Protein AF-A0AAY5E857-F1 (afdb_monomer)

Solvent-accessible surface area (backbone atoms only — not comparable to full-atom values): 13144 Å² total; per-residue (Å²): 144,89,76,78,67,69,72,55,63,71,57,76,76,67,84,82,68,104,79,59,68,62,58,50,68,39,46,57,37,50,58,44,78,81,48,88,75,57,100,84,68,49,70,70,58,51,50,54,51,52,52,49,26,41,56,38,20,55,75,39,38,68,60,10,53,50,49,31,35,75,73,57,40,37,54,100,41,44,66,54,47,17,44,26,56,74,37,32,75,77,62,41,57,72,36,48,49,57,44,36,69,74,37,49,67,28,41,54,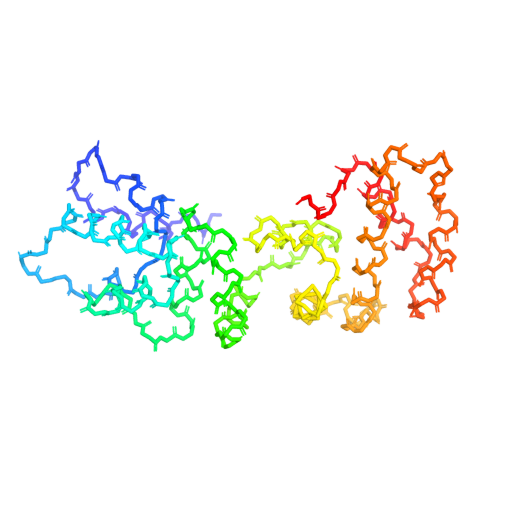41,40,54,68,70,60,82,40,55,97,48,57,68,71,58,40,49,27,55,50,28,72,73,67,54,49,67,95,60,94,46,73,66,52,54,52,50,42,48,55,45,18,50,47,43,36,71,43,32,56,63,49,32,69,76,56,63,49,42,42,68,44,43,34,51,50,52,53,52,49,47,53,49,29,52,42,70,68,36,86,84,49,83,78,57,83,46,69,70,55,48,38,57,53,49,48,73,74,31,76,83,62,59,65,67,60,48,45,52,53,46,51,49,40,72,75,76,41,69,42,66,115

Foldseek 3Di:
DPDPPPVVVVVVPDDDDDPQPVQCQAQVAWPCVVDDDDPPDDPVVVSVQLVVLQVVLQVAVVVSVVSCVVVVRHDPDLLRLLSRLQRHDSHDLVSVLVVCVVVVSNVLNNLLVQACAPHQLLVSLLVQCVRNAQDPDPDPSNLVSLLSNLVNNCVNYVVCCPPQVCHSQLSSLLSVLLQVLLCQLPPPPNPDHQDLVNSLVVSCVRHPSGDSVSSSVSNVCCVVVGHSHD

InterPro domains:
  IPR000904 Sec7 domain [PF01369] (49-222)
  IPR000904 Sec7 domain [PS50190] (39-225)
  IPR000904 Sec7 domain [SM00222] (43-227)
  IPR000904 Sec7 domain [cd00171] (49-223)
  IPR023394 Sec7, C-terminal domain superfamily [G3DSA:1.10.1000.11] (118-225)
  IPR035999 Sec7 domain superfamily [SSF48425] (47-223)

Secondary structure (DSSP, 8-state):
--SSHHHHHHHTT----TT-HHHHHHB---GGGGSPPPTT--HHHHHHHHHHHHHHHHH-HHHHHHHHHHTTSS-S-HHHHHHHHHHBSSS-HHHHHHHHHH-HHHHHHHHHH---TT--HHHHHHHHHHHH---SS-SHHHHHHHHHHHHHHHHH-HHHHHHS---HHHHHHHHHHHHHHHHHHH-TT-SSPPPHHHHHHHHHHHSTT--HHHHHHHHHHHHHH--S--

Sequence (230 aa):
LQLCLTWHCVWARWPLVAGGLDGLSTWGHCSIYNRRLHPGFSYRRLYMQLDEGSLTFNANPQEGITYLISKGILLDHPKELAKFIFYTRTLNWKMLRIYLDERRDVLDELVTLHNFSNQFLPNALRDFFRHIHAPEERGEYLETLITKFSHRFCACNPTLVREVGLTPDAVYVLCYSLILLSIDLSSPHVKNKMSKREFIRNTRRAAQNISEDFVGHLYDNIYLIGHVAA

Organism: Electrophorus electricus (NCBI:txid8005)

Nearest PDB structures (foldseek):
  1r8q-assembly2_F  TM=8.611E-01  e=3.341E-10  Homo sapiens
  4c0a-assembly3_E  TM=8.276E-01  e=8.645E-10  Homo sapiens
  6u3g-assembly1_A  TM=8.289E-01  e=1.391E-09  Homo sapiens
  4a4p-assembly2_B  TM=9.025E-01  e=1.362E-08  Homo sapiens
  4oiy-assembly1_A  TM=8.159E-01  e=1.692E-07  Saccharomyces cerevisiae S288C

Mean predicted aligned error: 9.33 Å

Radius of gyration: 21.16 Å; Cα contacts (8 Å, |Δi|>4): 225; chains: 1; bounding box: 57×44×49 Å

pLDDT: mean 81.95, std 17.23, range [28.83, 95.38]

Structure (mmCIF, N/CA/C/O backbone):
data_AF-A0AAY5E857-F1
#
_entry.id   AF-A0AAY5E857-F1
#
loop_
_atom_site.group_PDB
_atom_site.id
_atom_site.type_symbol
_atom_site.label_atom_id
_atom_site.label_alt_id
_atom_site.label_comp_id
_atom_site.label_asym_id
_atom_site.label_entity_id
_atom_site.label_seq_id
_atom_site.pdbx_PDB_ins_code
_atom_site.Cartn_x
_atom_site.Cartn_y
_atom_site.Cartn_z
_atom_site.occupancy
_atom_site.B_iso_or_equiv
_atom_site.auth_seq_id
_atom_site.auth_comp_id
_atom_site.auth_asym_id
_atom_site.auth_atom_id
_atom_site.pdbx_PDB_model_num
ATOM 1 N N . LEU A 1 1 ? -19.630 -24.259 -7.237 1.00 34.62 1 LEU A N 1
ATOM 2 C CA . LEU A 1 1 ? -20.737 -24.190 -6.256 1.00 34.62 1 LEU A CA 1
ATOM 3 C C . LEU A 1 1 ? -20.241 -24.621 -4.868 1.00 34.62 1 LEU A C 1
ATOM 5 O O . LEU A 1 1 ? -20.558 -25.725 -4.481 1.00 34.62 1 LEU A O 1
ATOM 9 N N . GLN A 1 2 ? -19.448 -23.815 -4.137 1.00 31.84 2 GLN A N 1
ATOM 10 C CA . GLN A 1 2 ? -19.302 -23.976 -2.666 1.00 31.84 2 GLN A CA 1
ATOM 11 C C . GLN A 1 2 ? -18.534 -22.834 -1.950 1.00 31.84 2 GLN A C 1
ATOM 13 O O . GLN A 1 2 ? -17.886 -23.089 -0.945 1.00 31.84 2 GLN A O 1
ATOM 18 N N . LEU A 1 3 ? -18.558 -21.579 -2.425 1.00 28.83 3 LEU A N 1
ATOM 19 C CA . LEU A 1 3 ? -17.948 -20.456 -1.672 1.00 28.83 3 LEU A CA 1
ATOM 20 C C . LEU A 1 3 ? -18.809 -19.179 -1.592 1.00 28.83 3 LEU A C 1
ATOM 22 O O . LEU A 1 3 ? -18.456 -18.260 -0.865 1.00 28.83 3 LEU A O 1
ATOM 26 N N . CYS A 1 4 ? -19.980 -19.121 -2.240 1.00 33.44 4 CYS A N 1
ATOM 27 C CA . CYS A 1 4 ? -20.867 -17.944 -2.177 1.00 33.44 4 CYS A CA 1
ATOM 28 C C . CYS A 1 4 ? -21.859 -17.936 -0.995 1.00 33.44 4 CYS A C 1
ATOM 30 O O . CYS A 1 4 ? -22.584 -16.960 -0.826 1.00 33.44 4 CYS A O 1
ATOM 32 N N . LEU A 1 5 ? -21.917 -18.990 -0.172 1.00 33.09 5 LEU A N 1
ATOM 33 C CA . LEU A 1 5 ? -22.973 -19.145 0.843 1.00 33.09 5 LEU A CA 1
ATOM 34 C C . LEU A 1 5 ? -22.570 -18.721 2.267 1.00 33.09 5 LEU A C 1
ATOM 36 O O . LEU A 1 5 ? -23.430 -18.654 3.138 1.00 33.09 5 LEU A O 1
ATOM 40 N N . THR A 1 6 ? -21.309 -18.370 2.530 1.00 39.16 6 THR A N 1
ATOM 41 C CA . THR A 1 6 ? -20.898 -17.887 3.865 1.00 39.16 6 THR A CA 1
ATOM 42 C C . THR A 1 6 ? -21.126 -16.388 4.057 1.00 39.16 6 THR A C 1
ATOM 44 O O . THR A 1 6 ? -21.361 -15.951 5.180 1.00 39.16 6 THR A O 1
ATOM 47 N N . TRP A 1 7 ? -21.154 -15.606 2.972 1.00 38.81 7 TRP A N 1
ATOM 48 C CA . TRP A 1 7 ? -21.435 -14.168 3.033 1.00 38.81 7 TRP A CA 1
ATOM 49 C C . TRP A 1 7 ? -22.917 -13.858 3.262 1.00 38.81 7 TRP A C 1
ATOM 51 O O . TRP A 1 7 ? -23.224 -12.941 4.006 1.00 38.81 7 TRP A O 1
ATOM 61 N N . HIS A 1 8 ? -23.853 -14.643 2.722 1.00 34.38 8 HIS A N 1
ATOM 62 C CA . HIS A 1 8 ? -25.285 -14.392 2.948 1.00 34.38 8 HIS A CA 1
ATOM 63 C C . HIS A 1 8 ? -25.783 -14.866 4.327 1.00 34.38 8 HIS A C 1
ATOM 65 O O . HIS A 1 8 ? -26.697 -14.267 4.891 1.00 34.38 8 HIS A O 1
ATOM 71 N N . CYS A 1 9 ? -25.172 -15.899 4.917 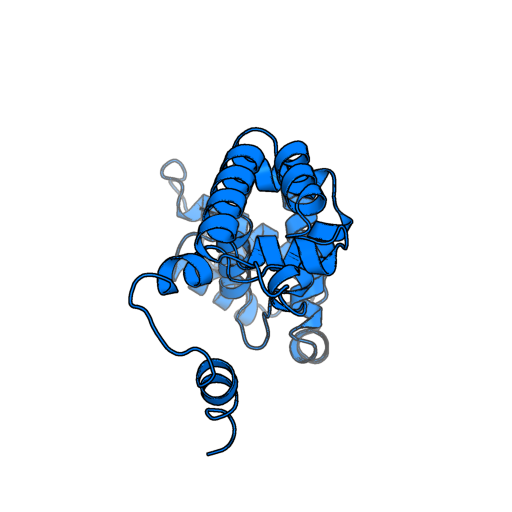1.00 33.28 9 CYS A N 1
ATOM 72 C CA . CYS A 1 9 ? -25.656 -16.472 6.179 1.00 33.28 9 CYS A CA 1
ATOM 73 C C . CYS A 1 9 ? -25.350 -15.620 7.424 1.00 33.28 9 CYS A C 1
ATOM 75 O O . CYS A 1 9 ? -26.089 -15.706 8.402 1.00 33.28 9 CYS A O 1
ATOM 77 N N . VAL A 1 10 ? -24.323 -14.761 7.401 1.00 39.66 10 VAL A N 1
ATOM 78 C CA . VAL A 1 10 ? -24.070 -13.809 8.507 1.00 39.66 10 VAL A CA 1
ATOM 79 C C . VAL A 1 10 ? -25.059 -12.632 8.470 1.00 39.66 10 VAL A C 1
ATOM 81 O O . VAL A 1 10 ? -25.401 -12.070 9.509 1.00 39.66 10 VAL A O 1
ATOM 84 N N . TRP A 1 11 ? -25.586 -12.305 7.288 1.00 40.28 11 TRP A N 1
ATOM 85 C CA . TRP A 1 11 ? -26.426 -11.126 7.050 1.00 40.28 11 TRP A CA 1
ATOM 86 C C . TRP A 1 11 ? -27.929 -11.400 7.214 1.00 40.28 11 TRP A C 1
ATOM 88 O O . TRP A 1 11 ? -28.707 -10.475 7.424 1.00 40.28 11 TRP A O 1
ATOM 98 N N . ALA A 1 12 ? -28.351 -12.668 7.218 1.00 33.62 12 ALA A N 1
ATOM 99 C CA . ALA A 1 12 ? -29.758 -13.064 7.354 1.00 33.62 12 ALA A CA 1
ATOM 100 C C . ALA A 1 12 ? -30.346 -12.900 8.775 1.00 33.62 12 ALA A C 1
ATOM 102 O O . ALA A 1 12 ? -31.509 -13.228 9.003 1.00 33.62 12 ALA A O 1
ATOM 103 N N . ARG A 1 13 ? -29.565 -12.405 9.747 1.00 33.78 13 ARG A N 1
ATOM 104 C CA . ARG A 1 13 ? -30.002 -12.228 11.145 1.00 33.78 13 ARG A CA 1
ATOM 105 C C . ARG A 1 13 ? -30.270 -10.778 11.555 1.00 33.78 13 ARG A C 1
ATOM 107 O O . ARG A 1 13 ? -30.502 -10.533 12.735 1.00 33.78 13 ARG A O 1
ATOM 114 N N . TRP A 1 14 ? -30.236 -9.836 10.614 1.00 38.69 14 TRP A N 1
ATOM 115 C CA . TRP A 1 14 ? -30.528 -8.420 10.855 1.00 38.69 14 TRP A CA 1
ATOM 116 C C . TRP A 1 14 ? -31.887 -8.062 10.240 1.00 38.69 14 TRP A C 1
ATOM 118 O O . TRP A 1 14 ? -31.962 -7.790 9.041 1.00 38.69 14 TRP A O 1
ATOM 128 N N . PRO A 1 15 ? -32.987 -8.075 11.011 1.00 35.03 15 PRO A N 1
ATOM 129 C CA . PRO A 1 15 ? -34.258 -7.605 10.500 1.00 35.03 15 PRO A CA 1
ATOM 130 C C . PRO A 1 15 ? -34.298 -6.074 10.581 1.00 35.03 15 PRO A C 1
ATOM 132 O O . PRO A 1 15 ? -34.419 -5.537 11.675 1.00 35.03 15 PRO A O 1
ATOM 135 N N . LEU A 1 16 ? -34.283 -5.423 9.405 1.00 39.34 16 LEU A N 1
ATOM 136 C CA . LEU A 1 16 ? -34.805 -4.068 9.123 1.00 39.34 16 LEU A CA 1
ATOM 137 C C . LEU A 1 16 ? -33.998 -2.923 9.803 1.00 39.34 16 LEU A C 1
ATOM 139 O O . LEU A 1 16 ? -33.668 -2.971 10.974 1.00 39.34 16 LEU A O 1
ATOM 143 N N . VAL A 1 17 ? -33.597 -1.823 9.163 1.00 35.34 17 VAL A N 1
ATOM 144 C CA . VAL A 1 17 ? -34.365 -0.874 8.351 1.00 35.34 17 VAL A CA 1
ATOM 145 C C . VAL A 1 17 ? -33.373 -0.055 7.504 1.00 35.34 17 VAL A C 1
ATOM 147 O O . VAL A 1 17 ? -32.312 0.329 7.989 1.00 35.34 17 VAL A O 1
ATOM 150 N N . ALA A 1 18 ? -33.768 0.203 6.257 1.00 33.50 18 ALA A N 1
ATOM 151 C CA . ALA A 1 18 ? -33.341 1.145 5.207 1.00 33.50 18 ALA A CA 1
ATOM 152 C C . ALA A 1 18 ? -32.548 2.453 5.533 1.00 33.50 18 ALA A C 1
ATOM 154 O O . ALA A 1 18 ? -32.729 3.452 4.847 1.00 33.50 18 ALA A O 1
ATOM 155 N N . GLY A 1 19 ? -31.646 2.481 6.516 1.00 33.12 19 GLY A N 1
ATOM 156 C CA . GLY A 1 19 ? -30.764 3.626 6.808 1.00 33.12 19 GLY A CA 1
ATOM 157 C C . GLY A 1 19 ? -29.443 3.257 7.500 1.00 33.12 19 GLY A C 1
ATOM 158 O O . GLY A 1 19 ? -28.737 4.135 7.979 1.00 33.12 19 GLY A O 1
ATOM 159 N N . GLY A 1 20 ? -29.122 1.960 7.602 1.00 33.78 20 GLY A N 1
ATOM 160 C CA . GLY A 1 20 ? -27.934 1.444 8.303 1.00 33.78 20 GLY A CA 1
ATOM 161 C C . GLY A 1 20 ? -26.842 0.856 7.403 1.00 33.78 20 GLY A C 1
ATOM 162 O O . GLY A 1 20 ? -25.807 0.432 7.912 1.00 33.78 20 GLY A O 1
ATOM 163 N N . LEU A 1 21 ? -27.055 0.819 6.084 1.00 38.34 21 LEU A N 1
ATOM 164 C CA . LEU A 1 21 ? -26.064 0.298 5.132 1.00 38.34 21 LEU A CA 1
ATOM 165 C C . LEU A 1 21 ? -24.859 1.242 4.981 1.00 38.34 21 LEU A C 1
ATOM 167 O O . LEU A 1 21 ? -23.744 0.770 4.766 1.00 38.34 21 LEU A O 1
ATOM 171 N N . ASP A 1 22 ? -25.047 2.545 5.203 1.00 42.22 22 ASP A N 1
ATOM 172 C CA . ASP A 1 22 ? -23.977 3.530 5.019 1.00 42.22 22 ASP A CA 1
ATOM 173 C C . ASP A 1 22 ? -22.900 3.434 6.110 1.00 42.22 22 ASP A C 1
ATOM 175 O O . ASP A 1 22 ? -21.708 3.511 5.811 1.00 42.22 22 ASP A O 1
ATOM 179 N N . GLY A 1 23 ? -23.284 3.153 7.361 1.00 43.38 23 GLY A N 1
ATOM 180 C CA . GLY A 1 23 ? -22.344 3.026 8.483 1.00 43.38 23 GLY A CA 1
ATOM 181 C C . GLY A 1 23 ? -21.371 1.849 8.341 1.00 43.38 23 GLY A C 1
ATOM 182 O O . GLY A 1 23 ? -20.180 2.011 8.590 1.00 43.38 23 GLY A O 1
ATOM 183 N N . LEU A 1 24 ? -21.850 0.690 7.870 1.00 48.25 24 LEU A N 1
ATOM 184 C CA . LEU A 1 24 ? -21.007 -0.481 7.573 1.00 48.25 24 LEU A CA 1
ATOM 185 C C . LEU A 1 24 ? -20.151 -0.277 6.318 1.00 48.25 24 LEU A C 1
ATOM 187 O O . LEU A 1 24 ? -19.070 -0.849 6.214 1.00 48.25 24 LEU A O 1
ATOM 191 N N . SER A 1 25 ? -20.617 0.542 5.370 1.00 55.03 25 SER A N 1
ATOM 192 C CA . SER A 1 25 ? -19.825 0.904 4.189 1.00 55.03 25 SER A CA 1
ATOM 193 C C . SER A 1 25 ? -18.693 1.889 4.515 1.00 55.03 25 SER A C 1
ATOM 195 O O . SER A 1 25 ? -17.672 1.911 3.825 1.00 55.03 25 SER A O 1
ATOM 197 N N . THR A 1 26 ? -18.874 2.680 5.579 1.00 64.56 26 THR A N 1
ATOM 198 C CA . THR A 1 26 ? -17.957 3.742 6.007 1.00 64.56 26 THR A CA 1
ATOM 199 C C . THR A 1 26 ? -16.915 3.243 7.008 1.00 64.56 26 THR A C 1
ATOM 201 O O . THR A 1 26 ? -15.738 3.563 6.850 1.00 64.56 26 THR A O 1
ATOM 204 N N . TRP A 1 27 ? -17.329 2.426 7.986 1.00 72.81 27 TRP A N 1
ATOM 205 C CA . TRP A 1 27 ? -16.472 1.795 8.997 1.00 72.81 27 TRP A CA 1
ATOM 206 C C . TRP A 1 27 ? -16.603 0.273 8.906 1.00 72.81 27 TRP A C 1
ATOM 208 O O . TRP A 1 27 ? -17.323 -0.358 9.680 1.00 72.81 27 TRP A O 1
ATOM 218 N N . GLY A 1 28 ? -15.917 -0.337 7.936 1.00 66.00 28 GLY A N 1
ATOM 219 C CA . GLY A 1 28 ? -16.095 -1.763 7.635 1.00 66.00 28 GLY A CA 1
ATOM 220 C C . GLY A 1 28 ? -15.571 -2.728 8.709 1.00 66.00 28 GLY A C 1
ATOM 221 O O . GLY A 1 28 ? -15.892 -3.914 8.669 1.00 66.00 28 GLY A O 1
ATOM 222 N N . HIS A 1 29 ? -14.807 -2.247 9.697 1.00 78.12 29 HIS A N 1
ATOM 223 C CA . HIS A 1 29 ? -14.376 -3.041 10.854 1.00 78.12 29 HIS A CA 1
ATOM 224 C C . HIS A 1 29 ? -14.337 -2.198 12.123 1.00 78.12 29 HIS A C 1
ATOM 226 O O . HIS A 1 29 ? -13.674 -1.173 12.149 1.00 78.12 29 HIS A O 1
ATOM 232 N N . CYS A 1 30 ? -14.973 -2.665 13.197 1.00 74.81 30 CYS A N 1
ATOM 233 C CA . CYS A 1 30 ? -14.835 -2.127 14.552 1.00 74.81 30 CYS A CA 1
ATOM 234 C C . CYS A 1 30 ? -14.826 -3.287 15.551 1.00 74.81 30 CYS A C 1
ATOM 236 O O . CYS A 1 30 ? -15.640 -4.207 15.437 1.00 74.81 30 CYS A O 1
ATOM 238 N N . SER A 1 31 ? -13.969 -3.242 16.575 1.00 78.81 31 SER A N 1
ATOM 239 C CA . SER A 1 31 ? -13.866 -4.334 17.557 1.00 78.81 31 SER A CA 1
ATOM 240 C C . SER A 1 31 ? -15.180 -4.589 18.306 1.00 78.81 31 SER A C 1
ATOM 242 O O . SER A 1 31 ? -15.459 -5.724 18.698 1.00 78.81 31 SER A O 1
ATOM 244 N N . ILE A 1 32 ? -16.020 -3.562 18.467 1.00 77.00 32 ILE A N 1
ATOM 245 C CA . ILE A 1 32 ? -17.354 -3.689 19.066 1.00 77.00 32 ILE A CA 1
ATOM 246 C C . ILE A 1 32 ? -18.308 -4.592 18.269 1.00 77.00 32 ILE A C 1
ATOM 248 O O . ILE A 1 32 ? -19.185 -5.203 18.874 1.00 77.00 32 ILE A O 1
ATOM 252 N N . TYR A 1 33 ? -18.115 -4.755 16.953 1.00 77.81 33 TYR A N 1
ATOM 253 C CA . TYR A 1 33 ? -18.954 -5.633 16.121 1.00 77.81 33 TYR A CA 1
ATOM 254 C C . TYR A 1 33 ? -18.817 -7.111 16.499 1.00 77.81 33 TYR A C 1
ATOM 256 O O . TYR A 1 33 ? -19.751 -7.886 16.309 1.00 77.81 33 TYR A O 1
ATOM 264 N N . ASN A 1 34 ? -17.682 -7.496 17.089 1.00 76.19 34 ASN A N 1
ATOM 265 C CA . ASN A 1 34 ? -17.409 -8.869 17.515 1.00 76.19 34 ASN A CA 1
ATOM 266 C C . ASN A 1 34 ? -17.846 -9.152 18.963 1.00 76.19 34 ASN A C 1
ATOM 268 O O . ASN A 1 34 ? -17.666 -10.266 19.459 1.00 76.19 34 ASN A O 1
ATOM 272 N N . ARG A 1 35 ? -18.399 -8.159 19.673 1.00 77.12 35 ARG A N 1
ATOM 273 C CA . ARG A 1 35 ? -18.830 -8.292 21.071 1.00 77.12 35 ARG A CA 1
ATOM 274 C C . ARG A 1 35 ? -20.333 -8.539 21.164 1.00 77.12 35 ARG A C 1
ATOM 276 O O . ARG A 1 35 ? -21.110 -8.091 20.326 1.00 77.12 35 ARG A O 1
ATOM 283 N N . ARG A 1 36 ? -20.769 -9.210 22.239 1.00 71.12 36 ARG A N 1
ATOM 284 C CA . ARG A 1 36 ? -22.199 -9.274 22.578 1.00 71.12 36 ARG A CA 1
ATOM 285 C C . ARG A 1 36 ? -22.687 -7.872 22.938 1.00 71.12 36 ARG A C 1
ATOM 287 O O . ARG A 1 36 ? -22.213 -7.280 23.905 1.00 71.12 36 ARG A O 1
ATOM 294 N N . LEU A 1 37 ? -23.628 -7.362 22.151 1.00 73.19 37 LEU A N 1
ATOM 295 C CA . LEU A 1 37 ? -24.234 -6.052 22.359 1.00 73.19 37 LEU A CA 1
ATOM 296 C C . LEU A 1 37 ? -25.136 -6.089 23.600 1.00 73.19 37 LEU A C 1
ATOM 298 O O . LEU A 1 37 ? -25.911 -7.028 23.788 1.00 73.19 37 LEU A O 1
ATOM 302 N N . HIS A 1 38 ? -25.021 -5.077 24.460 1.00 72.06 38 HIS A N 1
ATOM 303 C CA . HIS A 1 38 ? -25.868 -4.949 25.646 1.00 72.06 38 HIS A CA 1
ATOM 304 C C . HIS A 1 38 ? -27.332 -4.671 25.235 1.00 72.06 38 HIS A C 1
ATOM 306 O O . HIS A 1 38 ? -27.548 -4.033 24.204 1.00 72.06 38 HIS A O 1
ATOM 312 N N . PRO A 1 39 ? -28.346 -5.035 26.047 1.00 66.88 39 PRO A N 1
ATOM 313 C CA . PRO A 1 39 ? -29.762 -4.832 25.707 1.00 66.88 39 PRO A CA 1
ATOM 314 C C . PRO A 1 39 ? -30.186 -3.368 25.464 1.00 66.88 39 PRO A C 1
ATOM 316 O O . PRO A 1 39 ? -31.260 -3.132 24.929 1.00 66.88 39 PRO A O 1
ATOM 319 N N . GLY A 1 40 ? -29.354 -2.386 25.837 1.00 73.81 40 GLY A N 1
ATOM 320 C CA . GLY A 1 40 ? -29.558 -0.951 25.581 1.00 73.81 40 GLY A CA 1
ATOM 321 C C . GLY A 1 40 ? -28.690 -0.370 24.456 1.00 73.81 40 GLY A C 1
ATOM 322 O O . GLY A 1 40 ? -28.510 0.846 24.382 1.00 73.81 40 GLY A O 1
ATOM 323 N N . PHE A 1 41 ? -28.080 -1.215 23.622 1.00 79.19 41 PHE A N 1
ATOM 324 C CA . PHE A 1 41 ? -27.212 -0.768 22.539 1.00 79.19 41 PHE A CA 1
ATOM 325 C C . PHE A 1 41 ? -28.013 -0.088 21.422 1.00 79.19 41 PHE A C 1
ATOM 327 O O . PHE A 1 41 ? -29.003 -0.623 20.932 1.00 79.19 41 PHE A O 1
ATOM 334 N N . SER A 1 42 ? -27.555 1.088 20.991 1.00 84.62 42 SER A N 1
ATOM 335 C CA . SER A 1 42 ? -28.168 1.843 19.898 1.00 84.62 42 SER A CA 1
ATOM 336 C C . SER A 1 42 ? -27.165 2.036 18.770 1.00 84.62 42 SER A C 1
ATOM 338 O O . SER A 1 42 ? -26.149 2.709 18.947 1.00 84.62 42 SER A O 1
ATOM 340 N N . TYR A 1 43 ? -27.484 1.505 17.588 1.00 80.94 43 TYR A N 1
ATOM 341 C CA . TYR A 1 43 ? -26.679 1.702 16.379 1.00 80.94 43 TYR A CA 1
ATOM 342 C C . TYR A 1 43 ? -26.570 3.174 15.983 1.00 80.94 43 TYR A C 1
ATOM 344 O O . TYR A 1 43 ? -25.517 3.607 15.530 1.00 80.94 43 TYR A O 1
ATOM 352 N N . ARG A 1 44 ? -27.617 3.974 16.231 1.00 82.62 44 ARG A N 1
ATOM 353 C CA . ARG A 1 44 ? -27.571 5.426 16.017 1.00 82.62 44 ARG A CA 1
ATOM 354 C C . ARG A 1 44 ? -26.531 6.086 16.922 1.00 82.62 44 ARG A C 1
ATOM 356 O O . ARG A 1 44 ? -25.789 6.949 16.470 1.00 82.62 44 ARG A O 1
ATOM 363 N N . ARG A 1 45 ? -26.460 5.674 18.193 1.00 85.44 45 ARG A N 1
ATOM 364 C CA . ARG A 1 45 ? -25.449 6.177 19.135 1.00 85.44 45 ARG A CA 1
ATOM 365 C C . ARG A 1 45 ? -24.043 5.770 18.708 1.00 85.44 45 ARG A C 1
ATOM 367 O O . ARG A 1 45 ? -23.165 6.622 18.705 1.00 85.44 45 ARG A O 1
ATOM 374 N N . LEU A 1 46 ? -23.856 4.513 18.309 1.00 86.50 46 LEU A N 1
ATOM 375 C CA . LEU A 1 46 ? -22.579 4.032 17.789 1.00 86.50 46 LEU A CA 1
ATOM 376 C C . LEU A 1 46 ? -22.134 4.832 16.559 1.00 86.50 46 LEU A C 1
ATOM 378 O O . LEU A 1 46 ? -20.986 5.251 16.504 1.00 86.50 46 LEU A O 1
ATOM 382 N N . TYR A 1 47 ? -23.038 5.062 15.604 1.00 86.12 47 TYR A N 1
ATOM 383 C CA . TYR A 1 47 ? -22.750 5.845 14.403 1.00 86.12 47 TYR A CA 1
ATOM 384 C C . TYR A 1 47 ? -22.261 7.253 14.759 1.00 86.12 47 TYR A C 1
ATOM 386 O O . TYR A 1 47 ? -21.215 7.668 14.282 1.00 86.12 47 TYR A O 1
ATOM 394 N N . MET A 1 48 ? -22.965 7.959 15.653 1.00 88.06 48 MET A N 1
ATOM 395 C CA . MET A 1 48 ? -22.552 9.302 16.087 1.00 88.06 48 MET A CA 1
ATOM 396 C C . MET A 1 48 ? -21.176 9.295 16.765 1.00 88.06 48 MET A C 1
ATOM 398 O O . MET A 1 48 ? -20.387 10.204 16.547 1.00 88.06 48 MET A O 1
ATOM 402 N N . GLN A 1 49 ? -20.867 8.264 17.557 1.00 90.75 49 GLN A N 1
ATOM 403 C CA . GLN A 1 49 ? -19.557 8.140 18.204 1.00 90.75 49 GLN A CA 1
ATOM 404 C C . GLN A 1 49 ? -18.438 7.795 17.212 1.00 90.75 49 GLN A C 1
ATOM 406 O O . GLN A 1 49 ? -17.309 8.239 17.389 1.00 90.75 49 GLN A O 1
ATOM 411 N N . LEU A 1 50 ? -18.726 7.000 16.180 1.00 89.88 50 LEU A N 1
ATOM 412 C CA . LEU A 1 50 ? -17.774 6.700 15.109 1.00 89.88 50 LEU A CA 1
ATOM 413 C C . LEU A 1 50 ? -17.488 7.932 14.250 1.00 89.88 50 LEU A C 1
ATOM 415 O O . LEU A 1 50 ? -16.330 8.183 13.916 1.00 89.88 50 LEU A O 1
ATOM 419 N N . ASP A 1 51 ? -18.525 8.704 13.935 1.00 89.56 51 ASP A N 1
ATOM 420 C CA . ASP A 1 51 ? -18.412 9.964 13.206 1.00 89.56 51 ASP A CA 1
ATOM 421 C C . ASP A 1 51 ? -17.591 10.986 14.003 1.00 89.56 51 ASP A C 1
ATOM 423 O O . ASP A 1 51 ? -16.567 11.464 13.518 1.00 89.56 51 ASP A O 1
ATOM 427 N N . GLU A 1 52 ? -17.943 11.207 15.275 1.00 92.31 52 GLU A N 1
ATOM 428 C CA . GLU A 1 52 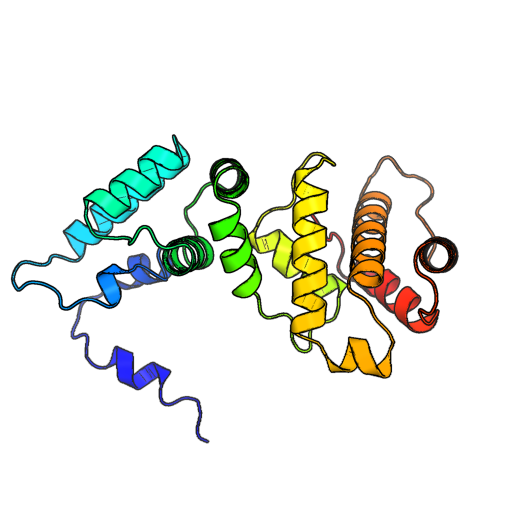? -17.185 12.068 16.192 1.00 92.31 52 GLU A CA 1
ATOM 429 C C . GLU A 1 52 ? -15.727 11.608 16.310 1.00 92.31 52 GLU A C 1
ATOM 431 O O . GLU A 1 52 ? -14.819 12.402 16.090 1.00 92.31 52 GLU A O 1
ATOM 436 N N . GLY A 1 53 ? -15.483 10.317 16.560 1.00 92.50 53 GLY A N 1
ATOM 437 C CA . GLY A 1 53 ? -14.128 9.778 16.671 1.00 92.50 53 GLY A CA 1
ATOM 438 C C . GLY A 1 53 ? -13.308 9.912 15.385 1.00 92.50 53 GLY A C 1
ATOM 439 O O . GLY A 1 53 ? -12.105 10.156 15.455 1.00 92.50 53 GLY A O 1
ATOM 440 N N . SER A 1 54 ? -13.942 9.809 14.212 1.00 91.44 54 SER A N 1
ATOM 441 C CA . SER A 1 54 ? -13.279 10.008 12.914 1.00 91.44 54 SER A CA 1
ATOM 442 C C . SER A 1 54 ? -12.949 11.481 12.668 1.00 91.44 54 SER A C 1
ATOM 444 O O . SER A 1 54 ? -11.860 11.795 12.192 1.00 91.44 54 SER A O 1
ATOM 446 N N . LEU A 1 55 ? -13.850 12.399 13.034 1.00 93.38 55 LEU A N 1
ATOM 447 C CA . LEU A 1 55 ? -13.587 13.839 12.980 1.00 93.38 55 LEU A CA 1
ATOM 448 C C . LEU A 1 55 ? -12.466 14.235 13.947 1.00 93.38 55 LEU A C 1
ATOM 450 O O . LEU A 1 55 ? -11.564 14.974 13.556 1.00 93.38 55 LEU A O 1
ATOM 454 N N . THR A 1 56 ? -12.472 13.697 15.170 1.00 93.75 56 THR A N 1
ATOM 455 C CA . THR A 1 56 ? -11.388 13.896 16.138 1.00 93.75 56 THR A CA 1
ATOM 456 C C . THR A 1 56 ? -10.077 13.336 15.603 1.00 93.75 56 THR A C 1
ATOM 458 O O . THR A 1 56 ? -9.083 14.046 15.650 1.00 93.75 56 THR A O 1
ATOM 461 N N . PHE A 1 57 ? -10.065 12.135 15.011 1.00 94.75 57 PHE A N 1
ATOM 462 C CA . PHE A 1 57 ? -8.866 11.571 14.376 1.00 94.75 57 PHE A CA 1
ATOM 463 C C . PHE A 1 57 ? -8.310 12.484 13.277 1.00 94.75 57 PHE A C 1
ATOM 465 O O . PHE A 1 57 ? -7.103 12.699 13.186 1.00 94.75 57 PHE A O 1
ATOM 472 N N . ASN A 1 58 ? -9.196 13.051 12.457 1.00 93.50 58 ASN A N 1
ATOM 473 C CA . ASN A 1 58 ? -8.822 13.950 11.369 1.00 93.50 58 ASN A CA 1
ATOM 474 C C . ASN A 1 58 ? -8.259 15.297 11.856 1.00 93.50 58 ASN A C 1
ATOM 476 O O . ASN A 1 58 ? -7.601 15.980 11.072 1.00 93.50 58 ASN A O 1
ATOM 480 N N . ALA A 1 59 ? -8.494 15.671 13.118 1.00 93.94 59 ALA A N 1
ATOM 481 C CA . ALA A 1 59 ? -7.888 16.835 13.764 1.00 93.94 59 ALA A CA 1
ATOM 482 C C . ALA A 1 59 ? -6.617 16.470 14.555 1.00 93.94 59 ALA A C 1
ATOM 484 O O . ALA A 1 59 ? -5.594 17.138 14.420 1.00 93.94 59 ALA A O 1
ATOM 485 N N . ASN A 1 60 ? -6.681 15.404 15.355 1.00 95.25 60 ASN A N 1
ATOM 486 C CA . ASN A 1 60 ? -5.586 14.833 16.129 1.00 95.25 60 ASN A CA 1
ATOM 487 C C . ASN A 1 60 ? -5.726 13.293 16.157 1.00 95.25 60 ASN A C 1
ATOM 489 O O . ASN A 1 60 ? -6.628 12.762 16.819 1.00 95.25 60 ASN A O 1
ATOM 493 N N . PRO A 1 61 ? -4.835 12.548 15.478 1.00 93.75 61 PRO A N 1
ATOM 494 C CA . PRO A 1 61 ? -4.994 11.106 15.328 1.00 93.75 61 PRO A CA 1
ATOM 495 C C . PRO A 1 61 ? -4.910 10.341 16.656 1.00 93.75 61 PRO A C 1
ATOM 497 O O . PRO A 1 61 ? -5.643 9.368 16.854 1.00 93.75 61 PRO A O 1
ATOM 500 N N . GLN A 1 62 ? -4.060 10.790 17.586 1.00 94.00 62 GLN A N 1
ATOM 501 C CA . GLN A 1 62 ? -3.888 10.132 18.883 1.00 94.00 62 GLN A CA 1
ATOM 502 C C . GLN A 1 62 ? -5.129 10.294 19.760 1.00 94.00 62 GLN A C 1
ATOM 504 O O . GLN A 1 62 ? -5.610 9.324 20.355 1.00 94.00 62 GLN A O 1
ATOM 509 N N . GLU A 1 63 ? -5.699 11.499 19.793 1.00 95.00 63 GLU A N 1
ATOM 510 C CA . GLU A 1 63 ? -6.944 11.759 20.518 1.00 95.00 63 GLU A CA 1
ATOM 511 C C . GLU A 1 63 ? -8.121 10.995 19.909 1.00 95.00 63 GLU A C 1
ATOM 513 O O . GLU A 1 63 ? -8.912 10.416 20.651 1.00 95.00 63 GLU A O 1
ATOM 518 N N . GLY A 1 64 ? -8.211 10.914 18.577 1.00 94.50 64 GLY A N 1
ATOM 519 C CA . GLY A 1 64 ? -9.275 10.175 17.895 1.00 94.50 64 GLY A CA 1
ATOM 520 C C . GLY A 1 64 ? -9.282 8.683 18.234 1.00 94.50 64 GLY A C 1
ATOM 521 O O . GLY A 1 64 ? -10.316 8.135 18.625 1.00 94.50 64 GLY A O 1
ATOM 522 N N . ILE A 1 65 ? -8.122 8.020 18.162 1.00 94.38 65 ILE A N 1
ATOM 523 C CA . ILE A 1 65 ? -8.012 6.603 18.544 1.00 94.38 65 ILE A CA 1
ATOM 524 C C . ILE A 1 65 ? -8.272 6.414 20.043 1.00 94.38 65 ILE A C 1
ATOM 526 O O . ILE A 1 65 ? -9.031 5.519 20.423 1.00 94.38 65 ILE A O 1
ATOM 530 N N . THR A 1 66 ? -7.726 7.286 20.895 1.00 94.94 66 THR A N 1
ATOM 531 C CA . THR A 1 66 ? -7.957 7.240 22.349 1.00 94.94 66 THR A CA 1
ATOM 532 C C . THR A 1 66 ? -9.440 7.401 22.688 1.00 94.94 66 THR A C 1
ATOM 534 O O . THR A 1 66 ? -9.973 6.653 23.511 1.00 94.94 66 THR A O 1
ATOM 537 N N . TYR A 1 67 ? -10.144 8.314 22.013 1.00 95.38 67 TYR A N 1
ATOM 538 C CA . TYR A 1 67 ? -11.587 8.485 22.144 1.00 95.38 67 TYR A CA 1
ATOM 539 C C . TYR A 1 67 ? -12.320 7.183 21.799 1.00 95.38 67 TYR A C 1
ATOM 541 O O . TYR A 1 67 ? -13.097 6.682 22.618 1.00 95.38 67 TYR A O 1
ATOM 549 N N . LEU A 1 68 ? -12.034 6.583 20.641 1.00 93.06 68 LEU A N 1
ATOM 550 C CA . LEU A 1 68 ? -12.683 5.347 20.189 1.00 93.06 68 LEU A CA 1
ATOM 551 C C . LEU A 1 68 ? -12.420 4.164 21.138 1.00 93.06 68 LEU A C 1
ATOM 553 O O . LEU A 1 68 ? -13.328 3.368 21.402 1.00 93.06 68 LEU A O 1
ATOM 557 N N . ILE A 1 69 ? -11.215 4.071 21.704 1.00 93.88 69 ILE A N 1
ATOM 558 C CA . ILE A 1 69 ? -10.870 3.076 22.730 1.00 93.88 69 ILE A CA 1
ATOM 559 C C . ILE A 1 69 ? -11.645 3.345 24.025 1.00 93.88 69 ILE A C 1
ATOM 561 O O . ILE A 1 69 ? -12.249 2.427 24.580 1.00 93.88 69 ILE A O 1
ATOM 565 N N . SER A 1 70 ? -11.709 4.601 24.481 1.00 93.12 70 SER A N 1
ATOM 566 C CA . SER A 1 70 ? -12.411 4.987 25.717 1.00 93.12 70 SER A CA 1
ATOM 567 C C . SER A 1 70 ? -13.914 4.688 25.670 1.00 93.12 70 SER A C 1
ATOM 569 O O . SER A 1 70 ? -14.518 4.326 26.680 1.00 93.12 70 SER A O 1
ATOM 571 N N . LYS A 1 71 ? -14.530 4.786 24.484 1.00 90.56 71 LYS A N 1
ATOM 572 C CA . LYS A 1 71 ? -15.935 4.415 24.254 1.00 90.56 71 LYS A CA 1
ATOM 573 C C . LYS A 1 71 ? -16.135 2.904 24.092 1.00 90.56 71 LYS A C 1
ATOM 575 O O . LYS A 1 71 ? -17.270 2.460 23.927 1.00 90.56 71 LYS A O 1
ATOM 580 N N . GLY A 1 72 ? -15.061 2.115 24.128 1.00 88.00 72 GLY A N 1
ATOM 581 C CA . GLY A 1 72 ? -15.087 0.666 23.946 1.00 88.00 72 GLY A CA 1
ATOM 582 C C . GLY A 1 72 ? -15.403 0.225 22.514 1.00 88.00 72 GLY A C 1
ATOM 583 O O . GLY A 1 72 ? -15.789 -0.930 22.317 1.00 88.00 72 GLY A O 1
ATOM 584 N N . ILE A 1 73 ? -15.266 1.131 21.538 1.00 89.62 73 ILE A N 1
ATOM 585 C CA . ILE A 1 73 ? -15.527 0.876 20.115 1.00 89.62 73 ILE A CA 1
ATOM 586 C C . ILE A 1 73 ? -14.358 0.102 19.501 1.00 89.62 73 ILE A C 1
ATOM 588 O O . ILE A 1 73 ? -14.570 -0.877 18.777 1.00 89.62 73 ILE A O 1
ATOM 592 N N . LEU A 1 74 ? -13.136 0.514 19.847 1.00 91.81 74 LEU A N 1
ATOM 593 C CA . LEU A 1 74 ? -11.887 -0.131 19.458 1.00 91.81 74 LEU A CA 1
ATOM 594 C C . LEU A 1 74 ? -11.168 -0.734 20.664 1.00 91.81 74 LEU A C 1
ATOM 596 O O . LEU A 1 74 ? -11.371 -0.340 21.812 1.00 91.81 74 LEU A O 1
ATOM 600 N N . LEU A 1 75 ? -10.330 -1.722 20.378 1.00 90.69 75 LEU A N 1
ATOM 601 C CA . LEU A 1 75 ? -9.339 -2.251 21.304 1.00 90.69 75 LEU A CA 1
ATOM 602 C C . LEU A 1 75 ? -7.975 -1.656 20.964 1.00 90.69 75 LEU A C 1
ATOM 604 O O . LEU A 1 75 ? -7.637 -1.572 19.784 1.00 90.69 75 LEU A O 1
ATOM 608 N N . ASP A 1 76 ? -7.180 -1.318 21.981 1.00 92.56 76 ASP A N 1
ATOM 609 C CA . ASP A 1 76 ? -5.769 -0.959 21.793 1.00 92.56 76 ASP A CA 1
ATOM 610 C C . ASP A 1 76 ? -4.948 -2.221 21.504 1.00 92.56 76 ASP A C 1
ATOM 612 O O . ASP A 1 76 ? -4.258 -2.778 22.355 1.00 92.56 76 ASP A O 1
ATOM 616 N N . HIS A 1 77 ? -5.134 -2.755 20.302 1.00 93.69 77 HIS A N 1
ATOM 617 C CA . HIS A 1 77 ? -4.427 -3.921 19.811 1.00 93.69 77 HIS A CA 1
ATOM 618 C C . HIS A 1 77 ? -4.052 -3.684 18.343 1.00 93.69 77 HIS A C 1
ATOM 620 O O . HIS A 1 77 ? -4.954 -3.415 17.542 1.00 93.69 77 HIS A O 1
ATOM 626 N N . PRO A 1 78 ? -2.779 -3.862 17.936 1.00 93.69 78 PRO A N 1
ATOM 627 C CA . PRO A 1 78 ? -2.299 -3.452 16.612 1.00 93.69 78 PRO A CA 1
ATOM 628 C C . PRO A 1 78 ? -3.134 -4.001 15.454 1.00 93.69 78 PRO A C 1
ATOM 630 O O . PRO A 1 78 ? -3.569 -3.254 14.585 1.00 93.69 78 PRO A O 1
ATOM 633 N N . LYS A 1 79 ? -3.478 -5.294 15.506 1.00 92.19 79 LYS A N 1
ATOM 634 C CA . LYS A 1 79 ? -4.348 -5.949 14.509 1.00 92.19 79 LYS A CA 1
ATOM 635 C C . LYS A 1 79 ? -5.746 -5.346 14.398 1.00 92.19 79 LYS A C 1
ATOM 637 O O . LYS A 1 79 ? -6.315 -5.326 13.313 1.00 92.19 79 LYS A O 1
ATOM 642 N N . GLU A 1 80 ? -6.337 -4.921 15.509 1.00 91.12 80 GLU A N 1
ATOM 643 C CA . GLU A 1 80 ? -7.695 -4.375 15.509 1.00 91.12 80 GLU A CA 1
ATOM 644 C C . GLU A 1 80 ? -7.705 -2.937 14.995 1.00 91.12 80 GLU A C 1
ATOM 646 O O . GLU A 1 80 ? -8.566 -2.584 14.191 1.00 91.12 80 GLU A O 1
ATOM 651 N N . LEU A 1 81 ? -6.694 -2.155 15.380 1.00 93.12 81 LEU A N 1
ATOM 652 C CA . LEU A 1 81 ? -6.467 -0.807 14.867 1.00 93.12 81 LEU A CA 1
ATOM 653 C C . LEU A 1 81 ? -6.159 -0.830 13.363 1.00 93.12 81 LEU A C 1
ATOM 655 O O . LEU A 1 81 ? -6.773 -0.086 12.603 1.00 93.12 81 LEU A O 1
ATOM 659 N N . ALA A 1 82 ? -5.290 -1.740 12.915 1.00 92.38 82 ALA A N 1
ATOM 660 C CA . ALA A 1 82 ? -4.951 -1.905 11.504 1.00 92.38 82 ALA A CA 1
ATOM 661 C C . ALA A 1 82 ? -6.177 -2.262 10.655 1.00 92.38 82 ALA A C 1
ATOM 663 O O . ALA A 1 82 ? -6.389 -1.659 9.608 1.00 92.38 82 ALA A O 1
ATOM 664 N N . LYS A 1 83 ? -7.030 -3.190 11.114 1.00 90.44 83 LYS A N 1
ATOM 665 C CA . LYS A 1 83 ? -8.286 -3.511 10.418 1.00 90.44 83 LYS A CA 1
ATOM 666 C C . LYS A 1 83 ? -9.240 -2.320 10.392 1.00 90.44 83 LYS A C 1
ATOM 668 O O . LYS A 1 83 ? -9.824 -2.055 9.347 1.00 90.44 83 LYS A O 1
ATOM 673 N N . PHE A 1 84 ? -9.404 -1.610 11.511 1.00 90.81 84 PHE A N 1
ATOM 674 C CA . PHE A 1 84 ? -10.244 -0.411 11.549 1.00 90.81 84 PHE A CA 1
ATOM 675 C C . PHE A 1 84 ? -9.780 0.599 10.497 1.00 90.81 84 PHE A C 1
ATOM 677 O O . PHE A 1 84 ? -10.582 1.009 9.665 1.00 90.81 84 PHE A O 1
ATOM 684 N N . ILE A 1 85 ? -8.485 0.917 10.468 1.00 90.25 85 ILE A N 1
ATOM 685 C CA . ILE A 1 85 ? -7.884 1.820 9.480 1.00 90.25 85 ILE A CA 1
ATOM 686 C C . ILE A 1 85 ? -8.106 1.306 8.053 1.00 90.25 85 ILE A C 1
ATOM 688 O O . ILE A 1 85 ? -8.573 2.054 7.202 1.00 90.25 85 ILE A O 1
ATOM 692 N N . PHE A 1 86 ? -7.815 0.029 7.792 1.00 87.62 86 PHE A N 1
ATOM 693 C CA . PHE A 1 86 ? -7.886 -0.560 6.452 1.00 87.62 86 PHE A CA 1
ATOM 694 C C . PHE A 1 86 ? -9.294 -0.510 5.845 1.00 87.62 86 P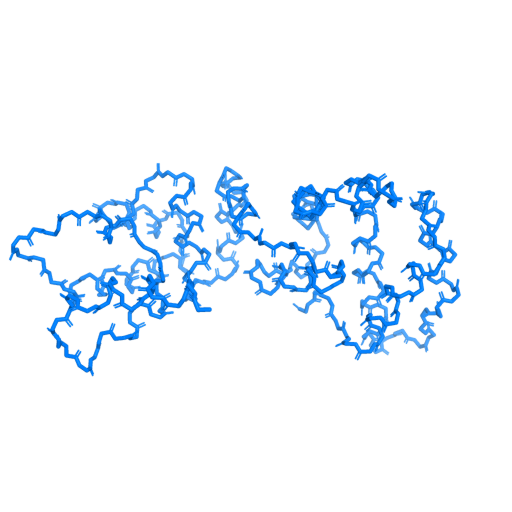HE A C 1
ATOM 696 O O . PHE A 1 86 ? -9.451 -0.311 4.643 1.00 87.62 86 PHE A O 1
ATOM 703 N N . TYR A 1 87 ? -10.324 -0.695 6.672 1.00 85.62 87 TYR A N 1
ATOM 704 C CA . TYR A 1 87 ? -11.716 -0.735 6.226 1.00 85.62 87 TYR A CA 1
ATOM 705 C C . TYR A 1 87 ? -12.472 0.588 6.420 1.00 85.62 87 TYR A C 1
ATOM 707 O O . TYR A 1 87 ? -13.649 0.660 6.058 1.00 85.62 87 TYR A O 1
ATOM 715 N N . THR A 1 88 ? -11.835 1.621 6.979 1.00 85.44 88 THR A N 1
ATOM 716 C CA . THR A 1 88 ? -12.461 2.935 7.181 1.00 85.44 88 THR A CA 1
ATOM 717 C C . THR A 1 88 ? -12.066 3.896 6.069 1.00 85.44 88 THR A C 1
ATOM 719 O O . THR A 1 88 ? -10.887 4.124 5.823 1.00 85.44 88 THR A O 1
ATOM 722 N N . ARG A 1 89 ? -13.055 4.502 5.402 1.00 77.50 89 ARG A N 1
ATOM 723 C CA . ARG A 1 89 ? -12.818 5.363 4.222 1.00 77.50 89 ARG A CA 1
ATOM 724 C C . ARG A 1 89 ? -12.796 6.864 4.527 1.00 77.50 89 ARG A C 1
ATOM 726 O O . ARG A 1 89 ? -12.496 7.656 3.642 1.00 77.50 89 ARG A O 1
ATOM 733 N N . THR A 1 90 ? -13.135 7.261 5.751 1.00 82.50 90 THR A N 1
ATOM 734 C CA . THR A 1 90 ? -13.309 8.667 6.168 1.00 82.50 90 THR A CA 1
ATOM 735 C C . THR A 1 90 ? -12.087 9.281 6.845 1.00 82.50 90 THR A C 1
ATOM 737 O O . THR A 1 90 ? -12.103 10.470 7.174 1.00 82.50 90 THR A O 1
ATOM 740 N N . LEU A 1 91 ? -11.029 8.496 7.067 1.00 86.81 91 LEU A N 1
ATOM 741 C CA . LEU A 1 91 ? -9.828 8.981 7.738 1.00 86.81 91 LEU A CA 1
ATOM 742 C C . LEU A 1 91 ? -8.984 9.833 6.788 1.00 86.81 91 LEU A C 1
ATOM 744 O O . LEU A 1 91 ? -8.735 9.476 5.637 1.00 86.81 91 LEU A O 1
ATOM 748 N N . ASN A 1 92 ? -8.513 10.964 7.295 1.00 89.00 92 ASN A N 1
ATOM 749 C CA . ASN A 1 92 ? -7.601 11.842 6.592 1.00 89.00 92 ASN A CA 1
ATOM 750 C C . ASN A 1 92 ? -6.228 11.170 6.496 1.00 89.00 92 ASN A C 1
ATOM 752 O O . ASN A 1 92 ? -5.593 10.877 7.510 1.00 89.00 92 ASN A O 1
ATOM 756 N N . TRP A 1 93 ? -5.747 10.970 5.271 1.00 84.81 93 TRP A N 1
ATOM 757 C CA . TRP A 1 93 ? -4.493 10.265 5.021 1.00 84.81 93 TRP A CA 1
ATOM 758 C C . TRP A 1 93 ? -3.261 10.970 5.614 1.00 84.81 93 TRP A C 1
ATOM 760 O O . TRP A 1 93 ? -2.319 10.296 6.027 1.00 84.81 93 TRP A O 1
ATOM 770 N N . LYS A 1 94 ? -3.259 12.310 5.721 1.00 87.56 94 LYS A N 1
ATOM 771 C CA . LYS A 1 94 ? -2.148 13.061 6.336 1.00 87.56 94 LYS A CA 1
ATOM 772 C C . LYS A 1 94 ? -2.056 12.752 7.827 1.00 87.56 94 LYS A C 1
ATOM 774 O O . LYS A 1 94 ? -0.966 12.492 8.327 1.00 87.56 94 LYS A O 1
ATOM 779 N N . MET A 1 95 ? -3.198 12.709 8.512 1.00 90.75 95 MET A N 1
ATOM 780 C CA . MET A 1 95 ? -3.253 12.312 9.924 1.00 90.75 95 MET A CA 1
ATOM 781 C C . MET A 1 95 ? -2.953 10.827 10.106 1.00 90.75 95 MET A C 1
ATOM 783 O O . MET A 1 95 ? -2.254 10.453 11.045 1.00 90.75 95 MET A O 1
ATOM 787 N N . LEU A 1 96 ? -3.405 9.986 9.172 1.00 90.31 96 LEU A N 1
ATOM 788 C CA . LEU A 1 96 ? -3.081 8.567 9.181 1.00 90.31 96 LEU A CA 1
ATOM 789 C C . LEU A 1 96 ? -1.572 8.329 9.085 1.00 90.31 96 LEU A C 1
ATOM 791 O O . LEU A 1 96 ? -1.039 7.519 9.837 1.00 90.31 96 LEU A O 1
ATOM 795 N N . ARG A 1 97 ? -0.872 9.067 8.219 1.00 88.31 97 ARG A N 1
ATOM 796 C CA . ARG A 1 97 ? 0.590 9.013 8.128 1.00 88.31 97 ARG A CA 1
ATOM 797 C C . ARG A 1 97 ? 1.249 9.338 9.469 1.00 88.31 97 ARG A C 1
ATOM 799 O O . ARG A 1 97 ? 2.095 8.565 9.901 1.00 88.31 97 ARG A O 1
ATOM 806 N N . ILE A 1 98 ? 0.856 10.440 10.115 1.00 89.50 98 ILE A N 1
ATOM 807 C CA . ILE A 1 98 ? 1.404 10.853 11.422 1.00 89.50 98 ILE A CA 1
ATOM 808 C C . ILE A 1 98 ? 1.192 9.741 12.456 1.00 89.50 98 ILE A C 1
ATOM 810 O O . ILE A 1 98 ? 2.125 9.341 13.144 1.00 89.50 98 ILE A O 1
ATOM 814 N N . TYR A 1 99 ? -0.016 9.176 12.498 1.00 92.00 99 TYR A N 1
ATOM 815 C CA . TYR A 1 99 ? -0.341 8.077 13.402 1.00 92.00 99 TYR A CA 1
ATOM 816 C C . TYR A 1 99 ? 0.522 6.832 13.166 1.00 92.00 99 TYR A C 1
ATOM 818 O O . TYR A 1 99 ? 1.040 6.246 14.112 1.00 92.00 99 TYR A O 1
ATOM 826 N N . LEU A 1 100 ? 0.670 6.415 11.905 1.00 91.00 100 LEU A N 1
ATOM 827 C CA . LEU A 1 100 ? 1.411 5.209 11.526 1.00 91.00 100 LEU A CA 1
ATOM 828 C C . LEU A 1 100 ? 2.929 5.364 11.687 1.00 91.00 100 LEU A C 1
ATOM 830 O O . LEU A 1 100 ? 3.620 4.358 11.848 1.00 91.00 100 LEU A O 1
ATOM 834 N N . ASP A 1 101 ? 3.445 6.593 11.632 1.00 87.81 101 ASP A N 1
ATOM 835 C CA . ASP A 1 101 ? 4.859 6.877 11.886 1.00 87.81 101 ASP A CA 1
ATOM 836 C C . ASP A 1 101 ? 5.210 6.685 13.371 1.00 87.81 101 ASP A C 1
ATOM 838 O O . ASP A 1 101 ? 6.240 6.090 13.699 1.00 87.81 101 ASP A O 1
ATOM 842 N N . GLU A 1 102 ? 4.299 7.079 14.270 1.00 90.06 102 GLU A N 1
ATOM 843 C CA . GLU A 1 102 ? 4.414 6.842 15.715 1.00 90.06 102 GLU A CA 1
ATOM 844 C C . GLU A 1 102 ? 4.091 5.384 16.099 1.00 90.06 102 GLU A C 1
ATOM 846 O O . GLU A 1 102 ? 4.796 4.769 16.901 1.00 90.06 102 GLU A O 1
ATOM 851 N N . ARG A 1 103 ? 3.044 4.792 15.508 1.00 92.00 103 ARG A N 1
ATOM 852 C CA . ARG A 1 103 ? 2.577 3.415 15.759 1.00 92.00 103 ARG A CA 1
ATOM 853 C C . ARG A 1 103 ? 3.008 2.457 14.647 1.00 92.00 103 ARG A C 1
ATOM 855 O O . ARG A 1 103 ? 2.190 1.919 13.894 1.00 92.00 103 ARG A O 1
ATOM 862 N N . ARG A 1 104 ? 4.321 2.209 14.560 1.00 90.75 104 ARG A N 1
ATOM 863 C CA . ARG A 1 104 ? 4.922 1.305 13.554 1.00 90.75 104 ARG A CA 1
ATOM 864 C C . ARG A 1 104 ? 4.408 -0.137 13.645 1.00 90.75 104 ARG A C 1
ATOM 866 O O . ARG A 1 104 ? 4.327 -0.818 12.627 1.00 90.75 104 ARG A O 1
ATOM 873 N N . ASP A 1 105 ? 4.016 -0.572 14.839 1.00 94.12 105 ASP A N 1
ATOM 874 C CA . ASP A 1 105 ? 3.353 -1.854 15.100 1.00 94.12 105 ASP A CA 1
ATOM 875 C C . ASP A 1 105 ? 2.011 -1.980 14.358 1.00 94.12 105 ASP A C 1
ATOM 877 O O . ASP A 1 105 ? 1.697 -3.029 13.793 1.00 94.12 105 ASP A O 1
ATOM 881 N N . VAL A 1 106 ? 1.228 -0.898 14.314 1.00 94.31 106 VAL A N 1
ATOM 882 C CA . VAL A 1 106 ? -0.031 -0.836 13.558 1.00 94.31 106 VAL A CA 1
ATOM 883 C C . VAL A 1 106 ? 0.246 -0.809 12.057 1.00 94.31 106 VAL A C 1
ATOM 885 O O . VAL A 1 106 ? -0.458 -1.478 11.302 1.00 94.31 106 VAL A O 1
ATOM 888 N N . LEU A 1 107 ? 1.282 -0.085 11.615 1.00 92.25 107 LEU A N 1
ATOM 889 C CA . LEU A 1 107 ? 1.703 -0.068 10.211 1.00 92.25 107 LEU A CA 1
ATOM 890 C C . LEU A 1 107 ? 2.094 -1.466 9.717 1.00 92.25 107 LEU A C 1
ATOM 892 O O . LEU A 1 107 ? 1.693 -1.853 8.622 1.00 92.25 107 LEU A O 1
ATOM 896 N N . ASP A 1 108 ? 2.832 -2.238 10.514 1.00 92.12 108 ASP A N 1
ATOM 897 C CA . ASP A 1 108 ? 3.195 -3.613 10.162 1.00 92.12 108 ASP A CA 1
ATOM 898 C C . ASP A 1 108 ? 1.961 -4.486 9.935 1.00 92.12 108 ASP A C 1
ATOM 900 O O . ASP A 1 108 ? 1.838 -5.127 8.890 1.00 92.12 108 ASP A O 1
ATOM 904 N N . GLU A 1 109 ? 0.997 -4.447 10.855 1.00 94.19 109 GLU A N 1
ATOM 905 C CA . GLU A 1 109 ? -0.261 -5.179 10.691 1.00 94.19 109 GLU A CA 1
ATOM 906 C C . GLU A 1 109 ? -1.115 -4.632 9.534 1.00 94.19 109 GLU A C 1
ATOM 908 O O . GLU A 1 109 ? -1.807 -5.386 8.860 1.00 94.19 109 GLU A O 1
ATOM 913 N N . LEU A 1 110 ? -1.050 -3.335 9.228 1.00 92.19 110 LEU A N 1
ATOM 914 C CA . LEU A 1 110 ? -1.761 -2.759 8.084 1.00 92.19 110 LEU A CA 1
ATOM 915 C C . LEU A 1 110 ? -1.217 -3.300 6.754 1.00 92.19 110 LEU A C 1
ATOM 917 O O . LEU A 1 110 ? -1.978 -3.641 5.843 1.00 92.19 110 LEU A O 1
ATOM 921 N N . VAL A 1 111 ? 0.106 -3.423 6.634 1.00 92.75 111 VAL A N 1
ATOM 922 C CA . VAL A 1 111 ? 0.742 -3.988 5.439 1.00 92.75 111 VAL A CA 1
ATOM 923 C C . VAL A 1 111 ? 0.403 -5.477 5.299 1.00 92.75 111 VAL A C 1
ATOM 925 O O . VAL A 1 111 ? 0.154 -5.940 4.184 1.00 92.75 111 VAL A O 1
ATOM 928 N N . THR A 1 112 ? 0.305 -6.235 6.399 1.00 91.88 112 THR A N 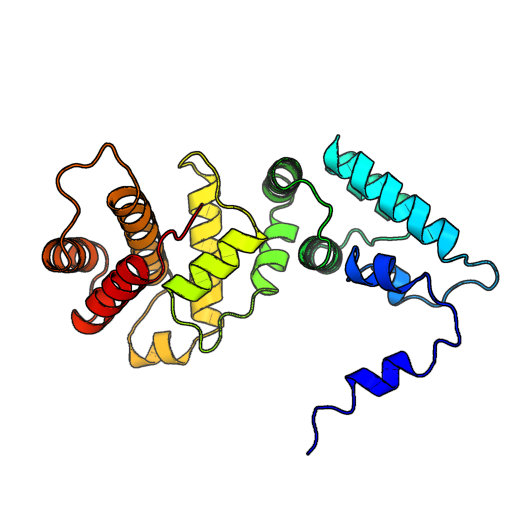1
ATOM 929 C CA . THR A 1 112 ? -0.064 -7.665 6.347 1.00 91.88 112 THR A CA 1
ATOM 930 C C . THR A 1 112 ? -1.512 -7.913 5.915 1.00 91.88 112 THR A C 1
ATOM 932 O O . THR A 1 112 ? -1.816 -9.016 5.456 1.00 91.88 112 THR A O 1
ATOM 935 N N . LEU A 1 113 ? -2.398 -6.915 5.991 1.00 90.62 113 LEU A N 1
ATOM 936 C CA . LEU A 1 113 ? -3.771 -7.024 5.481 1.00 90.62 113 LEU A CA 1
ATOM 937 C C . LEU A 1 113 ? -3.846 -6.993 3.948 1.00 90.62 113 LEU A C 1
ATOM 939 O O . LEU A 1 113 ? -4.799 -7.519 3.373 1.00 90.62 113 LEU A O 1
ATOM 943 N N . HIS A 1 114 ? -2.838 -6.440 3.269 1.00 90.62 114 HIS A N 1
ATOM 944 C CA . HIS A 1 114 ? -2.815 -6.394 1.811 1.00 90.62 114 HIS A CA 1
ATOM 945 C C . HIS A 1 114 ? -2.521 -7.778 1.223 1.00 90.62 114 HIS A C 1
ATOM 947 O O . HIS A 1 114 ? -1.576 -8.457 1.636 1.00 90.62 114 HIS A O 1
ATOM 953 N N . ASN A 1 115 ? -3.306 -8.200 0.233 1.00 90.31 115 ASN A N 1
ATOM 954 C CA . ASN A 1 115 ? -3.080 -9.445 -0.494 1.00 90.31 115 ASN A CA 1
ATOM 955 C C . ASN A 1 115 ? -2.620 -9.149 -1.926 1.00 90.31 115 ASN A C 1
ATOM 957 O O . ASN A 1 115 ? -3.411 -8.690 -2.745 1.00 90.31 115 ASN A O 1
ATOM 961 N N . PHE A 1 116 ? -1.353 -9.449 -2.214 1.00 92.94 116 PHE A N 1
ATOM 962 C CA . PHE A 1 116 ? -0.736 -9.236 -3.528 1.00 92.94 116 PHE A CA 1
ATOM 963 C C . PHE A 1 116 ? -0.552 -10.530 -4.328 1.00 92.94 116 PHE A C 1
ATOM 965 O O . PHE A 1 116 ? 0.193 -10.547 -5.309 1.00 92.94 116 PHE A O 1
ATOM 972 N N . SER A 1 117 ? -1.165 -11.636 -3.902 1.00 89.69 117 SER A N 1
ATOM 973 C CA . SER A 1 117 ? -1.046 -12.908 -4.614 1.00 89.69 117 SER A CA 1
ATOM 974 C C . SER A 1 117 ? -1.611 -12.798 -6.029 1.00 89.69 117 SER A C 1
ATOM 976 O O . SER A 1 117 ? -2.691 -12.243 -6.236 1.00 89.69 117 SER A O 1
ATOM 978 N N . ASN A 1 118 ? -0.887 -13.357 -7.002 1.00 86.25 118 ASN A N 1
ATOM 979 C CA . ASN A 1 118 ? -1.228 -13.331 -8.433 1.00 86.25 118 ASN A CA 1
ATOM 980 C C . ASN A 1 118 ? -1.313 -11.922 -9.046 1.00 86.25 118 ASN A C 1
ATOM 982 O O . ASN A 1 118 ? -1.817 -11.765 -10.159 1.00 86.25 118 ASN A O 1
ATOM 986 N N . GLN A 1 119 ? -0.828 -10.893 -8.349 1.00 90.38 119 GLN A N 1
ATOM 987 C CA . GLN A 1 119 ? -0.759 -9.545 -8.893 1.00 90.38 119 GLN A CA 1
A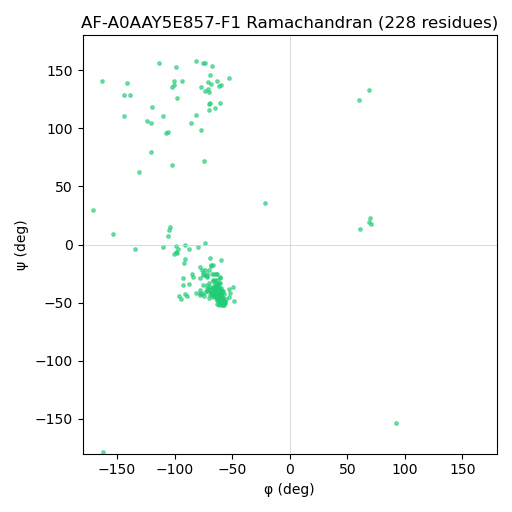TOM 988 C C . GLN A 1 119 ? 0.607 -9.279 -9.520 1.00 90.38 119 GLN A C 1
ATOM 990 O O . GLN A 1 119 ? 1.653 -9.644 -8.982 1.00 90.38 119 GLN A O 1
ATOM 995 N N . PHE A 1 120 ? 0.604 -8.580 -10.654 1.00 91.44 120 PHE A N 1
ATOM 996 C CA . PHE A 1 120 ? 1.836 -8.069 -11.241 1.00 91.44 120 PHE A CA 1
ATOM 997 C C . PHE A 1 120 ? 2.386 -6.916 -10.390 1.00 91.44 120 PHE A C 1
ATOM 999 O O . PHE A 1 120 ? 1.615 -6.072 -9.930 1.00 91.44 120 PHE A O 1
ATOM 1006 N N . LEU A 1 121 ? 3.709 -6.859 -10.203 1.00 92.19 121 LEU A N 1
ATOM 1007 C CA . LEU A 1 121 ? 4.368 -5.941 -9.261 1.00 92.19 121 LEU A CA 1
ATOM 1008 C C . LEU A 1 121 ? 3.905 -4.469 -9.373 1.00 92.19 121 LEU A C 1
ATOM 1010 O O . LEU A 1 121 ? 3.538 -3.894 -8.349 1.00 92.19 121 LEU A O 1
ATOM 1014 N N . PRO A 1 122 ? 3.837 -3.849 -10.568 1.00 92.56 122 PRO A N 1
ATOM 1015 C CA . PRO A 1 122 ? 3.370 -2.469 -10.698 1.00 92.56 122 PRO A CA 1
ATOM 1016 C C . PRO A 1 122 ? 1.900 -2.271 -10.307 1.00 92.56 122 PRO A C 1
ATOM 1018 O O . PRO A 1 122 ? 1.520 -1.195 -9.853 1.00 92.56 122 PRO A O 1
ATOM 1021 N N . ASN A 1 123 ? 1.054 -3.289 -10.492 1.00 92.25 123 ASN A N 1
ATOM 1022 C CA . ASN A 1 123 ? -0.361 -3.223 -10.122 1.00 92.25 123 ASN A CA 1
ATOM 1023 C C . ASN A 1 123 ? -0.515 -3.320 -8.602 1.00 92.25 123 ASN A C 1
ATOM 1025 O O . ASN A 1 123 ? -1.208 -2.498 -8.012 1.00 92.25 123 ASN A O 1
ATOM 1029 N N . ALA A 1 124 ? 0.214 -4.246 -7.972 1.00 93.25 124 ALA A N 1
ATOM 1030 C CA . ALA A 1 124 ? 0.269 -4.362 -6.518 1.00 93.25 124 ALA A CA 1
ATOM 1031 C C . ALA A 1 124 ? 0.771 -3.070 -5.859 1.00 93.25 124 ALA A C 1
ATOM 1033 O O . ALA A 1 124 ? 0.202 -2.614 -4.869 1.00 93.25 124 ALA A O 1
ATOM 1034 N N . LEU A 1 125 ? 1.797 -2.441 -6.440 1.00 92.81 125 LEU A N 1
ATOM 1035 C CA . LEU A 1 125 ? 2.353 -1.187 -5.934 1.00 92.81 125 LEU A CA 1
ATOM 1036 C C . LEU A 1 125 ? 1.355 -0.020 -6.048 1.00 92.81 125 LEU A C 1
ATOM 1038 O O . LEU A 1 125 ? 1.220 0.764 -5.111 1.00 92.81 125 LEU A O 1
ATOM 1042 N N . ARG A 1 126 ? 0.602 0.066 -7.155 1.00 91.50 126 ARG A N 1
ATOM 1043 C CA . ARG A 1 126 ? -0.499 1.037 -7.307 1.00 91.50 126 ARG A CA 1
ATOM 1044 C C . ARG A 1 126 ? -1.603 0.819 -6.285 1.00 91.50 126 ARG A C 1
ATOM 1046 O O . ARG A 1 126 ? -2.087 1.778 -5.692 1.00 91.50 126 ARG A O 1
ATOM 1053 N N . ASP A 1 127 ? -2.015 -0.428 -6.091 1.00 89.44 127 ASP A N 1
ATOM 1054 C CA . ASP A 1 127 ? -3.064 -0.766 -5.133 1.00 89.44 127 ASP A CA 1
ATOM 1055 C C . ASP A 1 127 ? -2.633 -0.428 -3.703 1.00 89.44 127 ASP A C 1
ATOM 1057 O O . ASP A 1 127 ? -3.429 0.116 -2.939 1.00 89.44 127 ASP A O 1
ATOM 1061 N N . PHE A 1 128 ? -1.367 -0.670 -3.364 1.00 91.31 128 PHE A N 1
ATOM 1062 C CA . PHE A 1 128 ? -0.786 -0.300 -2.078 1.00 91.31 128 PHE A CA 1
ATOM 1063 C C . PHE A 1 128 ? -0.809 1.218 -1.844 1.00 91.31 128 PHE A C 1
ATOM 1065 O O . PHE A 1 128 ? -1.347 1.683 -0.837 1.00 91.31 128 PHE A O 1
ATOM 1072 N N . PHE A 1 129 ? -0.306 2.011 -2.797 1.00 88.94 129 PHE A N 1
ATOM 1073 C CA . PHE A 1 129 ? -0.308 3.471 -2.664 1.00 88.94 129 PHE A CA 1
ATOM 1074 C C . PHE A 1 129 ? -1.698 4.098 -2.765 1.00 88.94 129 PHE A C 1
ATOM 1076 O O . PHE A 1 129 ? -1.901 5.175 -2.218 1.00 88.94 129 PHE A O 1
ATOM 1083 N N . ARG A 1 130 ? -2.682 3.431 -3.378 1.00 84.88 130 ARG A N 1
ATOM 1084 C CA . ARG A 1 130 ? -4.076 3.897 -3.345 1.00 84.88 130 ARG A CA 1
ATOM 1085 C C . ARG A 1 130 ? -4.680 3.838 -1.939 1.00 84.88 130 ARG A C 1
ATOM 1087 O O . ARG A 1 130 ? -5.539 4.655 -1.633 1.00 84.88 130 ARG A O 1
ATOM 1094 N N . HIS A 1 131 ? -4.262 2.880 -1.110 1.00 81.38 131 HIS A N 1
ATOM 1095 C CA . HIS A 1 131 ? -4.787 2.722 0.250 1.00 81.38 131 HIS A CA 1
ATOM 1096 C C . HIS A 1 131 ? -3.997 3.528 1.284 1.00 81.38 131 HIS A C 1
ATOM 1098 O O . HIS A 1 131 ? -4.597 4.165 2.143 1.00 81.38 131 HIS A O 1
ATOM 1104 N N . ILE A 1 132 ? -2.663 3.508 1.215 1.00 79.56 132 ILE A N 1
ATOM 1105 C CA . ILE A 1 132 ? -1.803 4.161 2.221 1.00 79.56 132 ILE A CA 1
ATOM 1106 C C . ILE A 1 132 ? -1.453 5.609 1.847 1.00 79.56 132 ILE A C 1
ATOM 1108 O O . ILE A 1 132 ? -1.021 6.366 2.710 1.00 79.56 132 ILE A O 1
ATOM 1112 N N . HIS A 1 133 ? -1.725 6.014 0.600 1.00 78.31 133 HIS A N 1
ATOM 1113 C CA . HIS A 1 133 ? -1.291 7.269 -0.016 1.00 78.31 133 HIS A CA 1
ATOM 1114 C C . HIS A 1 133 ? 0.236 7.404 -0.062 1.00 78.31 133 HIS A C 1
ATOM 1116 O O . HIS A 1 133 ? 0.946 7.313 0.940 1.00 78.31 133 HIS A O 1
ATOM 1122 N N . ALA A 1 134 ? 0.772 7.611 -1.263 1.00 74.94 134 ALA A N 1
ATOM 1123 C CA . ALA A 1 134 ? 2.195 7.869 -1.407 1.00 74.94 134 ALA A CA 1
ATOM 1124 C C . ALA A 1 134 ? 2.538 9.249 -0.811 1.00 74.94 134 ALA A C 1
ATOM 1126 O O . ALA A 1 134 ? 1.797 10.208 -1.032 1.00 74.94 134 ALA A O 1
ATOM 1127 N N . PRO A 1 135 ? 3.652 9.388 -0.074 1.00 75.31 135 PRO A N 1
ATOM 1128 C CA . PRO A 1 135 ? 4.141 10.697 0.342 1.00 75.31 135 PRO A CA 1
ATOM 1129 C C . PRO A 1 135 ? 4.441 11.593 -0.868 1.00 75.31 135 PRO A C 1
ATOM 1131 O O . PRO A 1 135 ? 5.061 11.137 -1.827 1.00 75.31 135 PRO A O 1
ATOM 1134 N N . GLU A 1 136 ? 4.052 12.870 -0.791 1.00 68.44 136 GLU A N 1
ATOM 1135 C CA . GLU A 1 136 ? 4.367 13.882 -1.818 1.00 68.44 136 GLU A CA 1
ATOM 1136 C C . GLU A 1 136 ? 5.887 14.116 -1.937 1.00 68.44 136 GLU A C 1
ATOM 1138 O O . GLU A 1 136 ? 6.419 14.334 -3.026 1.00 68.44 136 GLU A O 1
ATOM 1143 N N . GLU A 1 137 ? 6.606 14.016 -0.815 1.00 69.50 137 GLU A N 1
ATOM 1144 C CA . GLU A 1 137 ? 8.058 14.166 -0.748 1.00 69.50 137 GLU A CA 1
ATOM 1145 C C . GLU A 1 137 ? 8.763 12.808 -0.676 1.00 69.50 137 GLU A C 1
ATOM 1147 O O . GLU A 1 137 ? 8.376 11.911 0.080 1.00 69.50 137 GLU A O 1
ATOM 1152 N N . ARG A 1 138 ? 9.860 12.677 -1.429 1.00 68.31 138 ARG A N 1
ATOM 1153 C CA . ARG A 1 138 ? 10.783 11.547 -1.283 1.00 68.31 138 ARG A CA 1
ATOM 1154 C C . ARG A 1 138 ? 11.513 11.706 0.050 1.00 68.31 138 ARG A C 1
ATOM 1156 O O . ARG A 1 138 ? 12.268 12.657 0.219 1.00 68.31 138 ARG A O 1
ATOM 1163 N N . GLY A 1 139 ? 11.294 10.780 0.975 1.00 79.19 139 GLY A N 1
ATOM 1164 C CA . GLY A 1 139 ? 11.930 10.799 2.290 1.00 79.19 139 GLY A CA 1
ATOM 1165 C C . GLY A 1 139 ? 11.865 9.442 2.981 1.00 79.19 139 GLY A C 1
ATOM 1166 O O . GLY A 1 139 ? 11.308 8.491 2.432 1.00 79.19 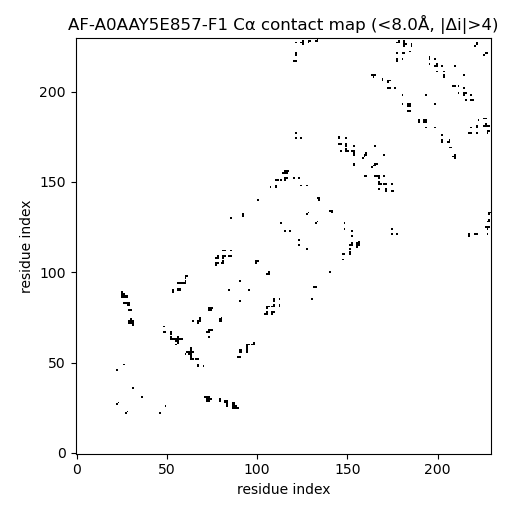139 GLY A O 1
ATOM 1167 N N . GLU A 1 140 ? 12.392 9.381 4.205 1.00 82.25 140 GLU A N 1
ATOM 1168 C CA . GLU A 1 140 ? 12.556 8.160 5.018 1.00 82.25 140 GLU A CA 1
ATOM 1169 C C . GLU A 1 140 ? 11.274 7.308 5.115 1.00 82.25 140 GLU A C 1
ATOM 1171 O O . GLU A 1 140 ? 11.304 6.075 5.058 1.00 82.25 140 GLU A O 1
ATOM 1176 N N . TYR A 1 141 ? 10.113 7.965 5.190 1.00 83.94 141 TYR A N 1
ATOM 1177 C CA . TYR A 1 141 ? 8.824 7.282 5.274 1.00 83.94 141 TYR A CA 1
ATOM 1178 C C . TYR A 1 141 ? 8.477 6.505 3.993 1.00 83.94 141 TYR A C 1
ATOM 1180 O O . TYR A 1 141 ? 7.995 5.376 4.072 1.00 83.94 141 TYR A O 1
ATOM 1188 N N . LEU A 1 142 ? 8.763 7.058 2.806 1.00 87.69 142 LEU A N 1
ATOM 1189 C CA . LEU A 1 142 ? 8.562 6.341 1.541 1.00 87.69 142 LEU A CA 1
ATOM 1190 C C . LEU A 1 142 ? 9.464 5.102 1.477 1.00 87.69 142 LEU A C 1
ATOM 1192 O O . LEU A 1 142 ? 9.007 4.035 1.068 1.00 87.69 142 LEU A O 1
ATOM 1196 N N . GLU A 1 143 ? 10.715 5.216 1.928 1.00 89.31 143 GLU A N 1
ATOM 1197 C CA . GLU A 1 143 ? 11.647 4.084 1.964 1.00 89.31 143 GLU A CA 1
ATOM 1198 C C . GLU A 1 143 ? 11.139 2.979 2.894 1.00 89.31 143 GLU A C 1
ATOM 1200 O O . GLU A 1 143 ? 11.130 1.800 2.528 1.00 89.31 143 GLU A O 1
ATOM 1205 N N . THR A 1 144 ? 10.624 3.369 4.062 1.00 90.44 144 THR A N 1
ATOM 1206 C CA . THR A 1 144 ? 10.003 2.456 5.027 1.00 90.44 144 THR A CA 1
ATOM 1207 C C . THR A 1 144 ? 8.801 1.732 4.415 1.00 90.44 144 THR A C 1
ATOM 1209 O O . THR A 1 144 ? 8.686 0.510 4.539 1.00 90.44 144 THR A O 1
ATOM 1212 N N . LEU A 1 145 ? 7.924 2.454 3.711 1.00 91.25 145 LEU A N 1
ATOM 1213 C CA . LEU A 1 145 ? 6.757 1.872 3.045 1.00 91.25 145 LEU A CA 1
ATOM 1214 C C . LEU A 1 145 ? 7.148 0.875 1.952 1.00 91.25 145 LEU A C 1
ATOM 1216 O O . LEU A 1 145 ? 6.612 -0.233 1.922 1.00 91.25 145 LEU A O 1
ATOM 1220 N N . ILE A 1 146 ? 8.091 1.238 1.079 1.00 93.00 146 ILE A N 1
ATOM 1221 C CA . ILE A 1 146 ? 8.558 0.362 -0.005 1.00 93.00 146 ILE A CA 1
ATOM 1222 C C . ILE A 1 146 ? 9.235 -0.884 0.570 1.00 93.00 146 ILE A C 1
ATOM 1224 O O . ILE A 1 146 ? 9.021 -1.978 0.054 1.00 93.00 146 ILE A O 1
ATOM 1228 N N . THR A 1 147 ? 9.995 -0.742 1.658 1.00 93.81 147 THR A N 1
ATOM 1229 C CA . THR A 1 147 ? 10.611 -1.874 2.364 1.00 93.81 147 THR A CA 1
ATOM 1230 C C . THR A 1 147 ? 9.545 -2.832 2.891 1.00 93.81 147 THR A C 1
ATOM 1232 O O . THR A 1 147 ? 9.567 -4.025 2.602 1.00 93.81 147 THR A O 1
ATOM 1235 N N . LYS A 1 148 ? 8.540 -2.335 3.620 1.00 93.69 148 LYS A N 1
ATOM 1236 C CA . LYS A 1 148 ? 7.465 -3.205 4.127 1.00 93.69 148 LYS A CA 1
ATOM 1237 C C . LYS A 1 148 ? 6.668 -3.844 2.981 1.00 93.69 148 LYS A C 1
ATOM 1239 O O . LYS A 1 148 ? 6.348 -5.034 3.040 1.00 93.69 148 LYS A O 1
ATOM 1244 N N . PHE A 1 149 ? 6.400 -3.087 1.915 1.00 94.94 149 PHE A N 1
ATOM 1245 C CA . PHE A 1 149 ? 5.743 -3.589 0.711 1.00 94.94 149 PHE A CA 1
ATOM 1246 C C . PHE A 1 149 ? 6.541 -4.712 0.040 1.00 94.94 149 PHE A C 1
ATOM 1248 O O . PHE A 1 149 ? 5.956 -5.738 -0.298 1.00 94.94 149 PHE A O 1
ATOM 1255 N N . SER A 1 150 ? 7.858 -4.566 -0.128 1.00 94.88 150 SER A N 1
ATOM 1256 C CA . SER A 1 150 ? 8.684 -5.562 -0.815 1.00 94.88 150 SER A CA 1
ATOM 1257 C C . SER A 1 150 ? 8.709 -6.896 -0.068 1.00 94.88 150 SER A C 1
ATOM 1259 O O . SER A 1 150 ? 8.498 -7.948 -0.677 1.00 94.88 150 SER A O 1
ATOM 1261 N N . HIS A 1 151 ? 8.844 -6.862 1.261 1.00 94.19 151 HIS A N 1
ATOM 1262 C CA . HIS A 1 151 ? 8.707 -8.053 2.103 1.00 94.19 151 HIS A CA 1
ATOM 1263 C C . HIS A 1 151 ? 7.326 -8.700 1.957 1.00 94.19 151 HIS A C 1
ATOM 1265 O O . HIS A 1 151 ? 7.220 -9.917 1.774 1.00 94.19 151 HIS A O 1
ATOM 1271 N N . ARG A 1 152 ? 6.256 -7.897 1.993 1.00 95.06 152 ARG A N 1
ATOM 1272 C CA . ARG A 1 152 ? 4.886 -8.405 1.871 1.00 95.06 152 ARG A CA 1
ATOM 1273 C C . ARG A 1 152 ? 4.598 -8.994 0.493 1.00 95.06 152 ARG A C 1
ATOM 1275 O O . ARG A 1 152 ? 3.956 -10.041 0.411 1.00 95.06 152 ARG A O 1
ATOM 1282 N N . PHE A 1 153 ? 5.077 -8.362 -0.574 1.00 94.69 153 PHE A N 1
ATOM 1283 C CA . PHE A 1 153 ? 4.909 -8.830 -1.946 1.00 94.69 153 PHE A CA 1
ATOM 1284 C C . PHE A 1 153 ? 5.564 -10.200 -2.147 1.00 94.69 153 PHE A C 1
ATOM 1286 O O . PHE A 1 153 ? 4.917 -11.110 -2.669 1.00 94.69 153 PHE A O 1
ATOM 1293 N N . CYS A 1 154 ? 6.796 -10.379 -1.659 1.00 92.50 154 CYS A N 1
ATOM 1294 C CA . CYS A 1 154 ? 7.494 -11.665 -1.689 1.00 92.50 154 CYS A CA 1
ATOM 1295 C C . CYS A 1 154 ? 6.772 -12.735 -0.857 1.00 92.50 154 CYS A C 1
ATOM 1297 O O . CYS A 1 154 ? 6.611 -13.863 -1.319 1.00 92.50 154 CYS A O 1
ATOM 1299 N N . ALA A 1 155 ? 6.272 -12.382 0.333 1.00 92.62 155 ALA A N 1
ATOM 1300 C CA . ALA A 1 155 ? 5.507 -13.305 1.175 1.00 92.62 155 ALA A CA 1
ATOM 1301 C C . ALA A 1 155 ? 4.191 -13.767 0.516 1.00 92.62 155 ALA A C 1
ATOM 1303 O O . ALA A 1 155 ? 3.786 -14.914 0.692 1.00 92.62 155 ALA A O 1
ATOM 1304 N N . CYS A 1 156 ? 3.536 -12.900 -0.267 1.00 92.94 156 CYS A N 1
ATOM 1305 C CA . CYS A 1 156 ? 2.318 -13.243 -1.012 1.00 92.94 156 CYS A CA 1
ATOM 1306 C C . CYS A 1 156 ? 2.590 -14.049 -2.294 1.00 92.94 156 CYS A C 1
ATOM 1308 O O . CYS A 1 156 ? 1.666 -14.674 -2.820 1.00 92.94 156 CYS A O 1
ATOM 1310 N N . ASN A 1 157 ? 3.824 -14.022 -2.810 1.00 91.44 157 ASN A N 1
ATOM 1311 C CA . ASN A 1 157 ? 4.211 -14.619 -4.091 1.00 91.44 157 ASN A CA 1
ATOM 1312 C C . ASN A 1 157 ? 5.473 -15.502 -3.955 1.00 91.44 157 ASN A C 1
ATOM 1314 O O . ASN A 1 157 ? 6.491 -15.231 -4.597 1.00 91.44 157 ASN A O 1
ATOM 1318 N N . PRO A 1 158 ? 5.429 -16.586 -3.154 1.00 88.56 158 PRO A N 1
ATOM 1319 C CA . PRO A 1 158 ? 6.601 -17.426 -2.885 1.00 88.56 158 PRO A CA 1
ATOM 1320 C C . PRO A 1 158 ? 7.138 -18.143 -4.135 1.00 88.56 158 PRO A C 1
ATOM 1322 O O . PRO A 1 158 ? 8.323 -18.468 -4.205 1.00 88.56 158 PRO A O 1
ATOM 1325 N N . THR A 1 159 ? 6.290 -18.375 -5.141 1.00 86.56 159 THR A N 1
ATOM 1326 C CA . THR A 1 159 ? 6.686 -18.957 -6.432 1.00 86.56 159 THR A CA 1
ATOM 1327 C C . THR A 1 159 ? 7.627 -18.037 -7.201 1.00 86.56 159 THR A C 1
ATOM 1329 O O . THR A 1 159 ? 8.660 -18.503 -7.665 1.00 86.56 159 THR A O 1
ATOM 1332 N N . LEU A 1 160 ? 7.347 -16.728 -7.257 1.00 82.25 160 LEU A N 1
ATOM 1333 C CA . LEU A 1 160 ? 8.228 -15.746 -7.904 1.00 82.25 160 LEU A CA 1
ATOM 1334 C C . LEU A 1 160 ? 9.592 -15.666 -7.211 1.00 82.25 160 LEU A C 1
ATOM 1336 O O . LEU A 1 160 ? 10.620 -15.586 -7.878 1.00 82.25 160 LEU A O 1
ATOM 1340 N N . VAL A 1 161 ? 9.613 -15.744 -5.879 1.00 81.94 161 VAL A N 1
ATOM 1341 C CA . VAL A 1 161 ? 10.865 -15.761 -5.107 1.00 81.94 161 VAL A CA 1
ATOM 1342 C C . VAL A 1 161 ? 11.706 -16.988 -5.469 1.00 81.94 161 VAL A C 1
ATOM 1344 O O . VAL A 1 161 ? 12.909 -16.870 -5.684 1.00 81.94 161 VAL A O 1
ATOM 1347 N N . ARG A 1 162 ? 11.078 -18.166 -5.572 1.00 80.31 162 ARG A N 1
ATOM 1348 C CA . ARG A 1 162 ? 11.773 -19.436 -5.823 1.00 80.31 162 ARG A CA 1
ATOM 1349 C C . ARG A 1 162 ? 12.177 -19.641 -7.285 1.00 80.31 162 ARG A C 1
ATOM 1351 O O . ARG A 1 162 ? 13.259 -20.150 -7.540 1.00 80.31 162 ARG A O 1
ATOM 1358 N N . GLU A 1 163 ? 11.303 -19.302 -8.226 1.00 79.81 163 GLU A N 1
ATOM 1359 C CA . GLU A 1 163 ? 11.472 -19.621 -9.653 1.00 79.81 163 GLU A CA 1
ATOM 1360 C C . GLU A 1 163 ? 12.162 -18.495 -10.423 1.00 79.81 163 GLU A C 1
ATOM 1362 O O . GLU A 1 163 ? 12.955 -18.763 -11.320 1.00 79.81 163 GLU A O 1
ATOM 1367 N N . VAL A 1 164 ? 11.898 -17.239 -10.054 1.00 76.25 164 VAL A N 1
ATOM 1368 C CA . VAL A 1 164 ? 12.480 -16.050 -10.704 1.00 76.25 164 VAL A CA 1
ATOM 1369 C C . VAL A 1 164 ? 13.651 -15.484 -9.887 1.00 76.25 164 VAL A C 1
ATOM 1371 O O . VAL A 1 164 ? 14.366 -14.608 -10.360 1.00 76.25 164 VAL A O 1
ATOM 1374 N N . GLY A 1 165 ? 13.884 -15.983 -8.665 1.00 79.06 165 GLY A N 1
ATOM 1375 C CA . GLY A 1 165 ? 14.947 -15.488 -7.782 1.00 79.06 165 GLY A CA 1
ATOM 1376 C C . GLY A 1 165 ? 14.672 -14.083 -7.239 1.00 79.06 165 GLY A C 1
ATOM 1377 O O . GLY A 1 165 ? 15.601 -13.356 -6.890 1.00 79.06 165 GLY A O 1
ATOM 1378 N N . LEU A 1 166 ? 13.402 -13.672 -7.207 1.00 85.44 166 LEU A N 1
ATOM 1379 C CA . LEU A 1 166 ? 13.010 -12.315 -6.849 1.00 85.44 166 LEU A CA 1
ATOM 1380 C C . LEU A 1 166 ? 13.081 -12.116 -5.325 1.00 85.44 166 LEU A C 1
ATOM 1382 O O . LEU A 1 166 ? 12.175 -12.510 -4.594 1.00 85.44 166 LEU A O 1
ATOM 1386 N N . THR A 1 167 ? 14.166 -11.519 -4.832 1.00 90.31 167 THR A N 1
ATOM 1387 C CA . THR A 1 167 ? 14.358 -11.238 -3.399 1.00 90.31 167 THR A CA 1
ATOM 1388 C C . THR A 1 167 ? 13.632 -9.956 -2.962 1.00 90.31 167 THR A C 1
ATOM 1390 O O . THR A 1 167 ? 13.377 -9.086 -3.798 1.00 90.31 167 THR A O 1
ATOM 1393 N N . PRO A 1 168 ? 13.318 -9.775 -1.661 1.00 91.94 168 PRO A N 1
ATOM 1394 C CA . PRO A 1 168 ? 12.768 -8.513 -1.152 1.00 91.94 168 PRO A CA 1
ATOM 1395 C C . PRO A 1 168 ? 13.610 -7.281 -1.525 1.00 91.94 168 PRO A C 1
ATOM 1397 O O . PRO A 1 168 ? 13.047 -6.256 -1.902 1.00 91.94 168 PRO A O 1
ATOM 1400 N N . ASP A 1 169 ? 14.941 -7.400 -1.519 1.00 91.56 169 ASP A N 1
ATOM 1401 C CA . ASP A 1 169 ? 15.852 -6.319 -1.923 1.00 91.56 169 ASP A CA 1
ATOM 1402 C C . ASP A 1 169 ? 15.725 -5.991 -3.416 1.00 91.56 169 ASP A C 1
ATOM 1404 O O . ASP A 1 169 ? 15.673 -4.826 -3.814 1.00 91.56 169 ASP A O 1
ATOM 1408 N N . ALA A 1 170 ? 15.602 -7.018 -4.264 1.00 91.75 170 ALA A N 1
ATOM 1409 C CA . ALA A 1 170 ? 15.352 -6.826 -5.686 1.00 91.75 170 ALA A CA 1
ATOM 1410 C C . ALA A 1 170 ? 13.999 -6.134 -5.916 1.00 91.75 170 ALA A C 1
ATOM 1412 O O . ALA A 1 170 ? 13.923 -5.171 -6.679 1.00 91.75 170 ALA A O 1
ATOM 1413 N N . VAL A 1 171 ? 12.939 -6.564 -5.217 1.00 93.44 171 VAL A N 1
ATOM 1414 C CA . VAL A 1 171 ? 11.616 -5.921 -5.288 1.00 93.44 171 VAL A CA 1
ATOM 1415 C C . VAL A 1 171 ? 11.683 -4.466 -4.837 1.00 93.44 171 VAL A C 1
ATOM 1417 O O . VAL A 1 171 ? 11.091 -3.612 -5.494 1.00 93.44 171 VAL A O 1
ATOM 1420 N N . TYR A 1 172 ? 12.421 -4.162 -3.771 1.00 93.94 172 TYR A N 1
ATOM 1421 C CA . TYR A 1 172 ? 12.627 -2.796 -3.292 1.00 93.94 172 TYR A CA 1
ATOM 1422 C C . TYR A 1 172 ? 13.226 -1.902 -4.390 1.00 93.94 172 TYR A C 1
ATOM 1424 O O . TYR A 1 172 ? 12.651 -0.867 -4.739 1.00 93.94 172 TYR A O 1
ATOM 1432 N N . VAL A 1 173 ? 14.325 -2.340 -5.013 1.00 92.56 173 VAL A N 1
ATOM 1433 C CA . VAL A 1 173 ? 14.989 -1.605 -6.104 1.00 92.56 173 VAL A CA 1
ATOM 1434 C C . VAL A 1 173 ? 14.079 -1.449 -7.327 1.00 92.56 173 VAL A C 1
ATOM 1436 O O . VAL A 1 173 ? 14.040 -0.380 -7.950 1.00 92.56 173 VAL A O 1
ATOM 1439 N N . LEU A 1 174 ? 13.319 -2.492 -7.671 1.00 92.88 174 LEU A N 1
ATOM 1440 C CA . LEU A 1 174 ? 12.335 -2.430 -8.750 1.00 92.88 174 LEU A CA 1
ATOM 1441 C C . LEU A 1 174 ? 11.241 -1.404 -8.451 1.00 92.88 174 LEU A C 1
ATOM 1443 O O . LEU A 1 174 ? 10.929 -0.596 -9.319 1.00 92.88 174 LEU A O 1
ATOM 1447 N N . CYS A 1 175 ? 10.686 -1.388 -7.237 1.00 93.31 175 CYS A N 1
ATOM 1448 C CA . CYS A 1 175 ? 9.655 -0.427 -6.843 1.00 93.31 175 CYS A CA 1
ATOM 1449 C C . CYS A 1 175 ? 10.156 1.013 -6.975 1.00 93.31 175 CYS A C 1
ATOM 1451 O O . CYS A 1 175 ? 9.473 1.844 -7.573 1.00 93.31 175 CYS A O 1
ATOM 1453 N N . TYR A 1 176 ? 11.378 1.294 -6.516 1.00 90.50 176 TYR A N 1
ATOM 1454 C CA . TYR A 1 176 ? 12.011 2.598 -6.719 1.00 90.50 176 TYR A CA 1
ATOM 1455 C C . TYR A 1 176 ? 12.162 2.955 -8.193 1.00 90.50 176 TYR A C 1
ATOM 1457 O O . TYR A 1 176 ? 11.808 4.060 -8.604 1.00 90.50 176 TYR A O 1
ATOM 1465 N N . SER A 1 177 ? 12.642 2.010 -9.001 1.00 92.25 177 SER A N 1
ATOM 1466 C CA . SER A 1 177 ? 12.779 2.203 -10.445 1.00 92.25 177 SER A CA 1
ATOM 1467 C C . SER A 1 177 ? 11.430 2.527 -11.097 1.00 92.25 177 SER A C 1
ATOM 1469 O O . SER A 1 177 ? 11.361 3.412 -11.946 1.00 92.25 177 SER A O 1
ATOM 1471 N N . LEU A 1 178 ? 10.349 1.863 -10.674 1.00 92.50 178 LEU A N 1
ATOM 1472 C CA . LEU A 1 178 ? 8.995 2.103 -11.181 1.00 92.50 178 LEU A CA 1
ATOM 1473 C C . LEU A 1 178 ? 8.451 3.470 -10.773 1.00 92.50 178 LEU A C 1
ATOM 1475 O O . LEU A 1 178 ? 7.847 4.149 -11.600 1.00 92.50 178 LEU A O 1
ATOM 1479 N N . ILE A 1 179 ? 8.684 3.894 -9.531 1.00 89.94 179 ILE A N 1
ATOM 1480 C CA . ILE A 1 179 ? 8.284 5.224 -9.059 1.00 89.94 179 ILE A CA 1
ATOM 1481 C C . ILE A 1 179 ? 9.026 6.300 -9.859 1.00 89.94 179 ILE A C 1
ATOM 1483 O O . ILE A 1 179 ? 8.389 7.210 -10.389 1.00 89.94 179 ILE A O 1
ATOM 1487 N N . LEU A 1 180 ? 10.347 6.165 -10.029 1.00 88.75 180 LEU A N 1
ATOM 1488 C CA . LEU A 1 180 ? 11.153 7.094 -10.826 1.00 88.75 180 LEU A CA 1
ATOM 1489 C C . LEU A 1 180 ? 10.694 7.151 -12.285 1.00 88.75 180 LEU A C 1
ATOM 1491 O O . LEU A 1 180 ? 10.539 8.245 -12.822 1.00 88.75 180 LEU A O 1
ATOM 1495 N N . LEU A 1 181 ? 10.424 5.996 -12.898 1.00 91.06 181 LEU A N 1
ATOM 1496 C CA . LEU A 1 181 ? 9.881 5.926 -14.251 1.00 91.06 181 LEU A CA 1
ATOM 1497 C C . LEU A 1 181 ? 8.513 6.611 -14.338 1.00 91.06 181 LEU A C 1
ATOM 1499 O O . LEU A 1 181 ? 8.264 7.362 -15.274 1.00 91.06 181 LEU A O 1
ATOM 1503 N N . SER A 1 182 ? 7.629 6.386 -13.363 1.00 89.38 182 SER A N 1
ATOM 1504 C CA . SER A 1 182 ? 6.292 6.986 -13.371 1.00 89.38 182 SER A CA 1
ATOM 1505 C C . SER A 1 182 ? 6.339 8.516 -13.320 1.00 89.38 182 SER A C 1
ATOM 1507 O O . SER A 1 182 ? 5.621 9.163 -14.077 1.00 89.38 182 SER A O 1
ATOM 1509 N N . ILE A 1 183 ? 7.243 9.079 -12.507 1.00 87.38 183 ILE A N 1
ATOM 1510 C CA . ILE A 1 183 ? 7.479 10.526 -12.394 1.00 87.38 183 ILE A CA 1
ATOM 1511 C C . ILE A 1 183 ? 8.111 11.079 -13.678 1.00 87.38 183 ILE A C 1
ATOM 1513 O O . ILE A 1 183 ? 7.740 12.157 -14.143 1.00 87.38 183 ILE A O 1
ATOM 1517 N N . ASP A 1 184 ? 9.065 10.352 -14.265 1.00 89.50 184 ASP A N 1
ATOM 1518 C CA . ASP A 1 184 ? 9.704 10.739 -15.524 1.00 89.50 184 ASP A CA 1
ATOM 1519 C C . ASP A 1 184 ? 8.684 10.834 -16.664 1.00 89.50 184 ASP A C 1
ATOM 1521 O O . ASP A 1 184 ? 8.610 11.858 -17.349 1.00 89.50 184 ASP A O 1
ATOM 1525 N N . LEU A 1 185 ? 7.842 9.806 -16.825 1.00 88.38 185 LEU A N 1
ATOM 1526 C CA . LEU A 1 185 ? 6.848 9.725 -17.894 1.00 88.38 185 LEU A CA 1
ATOM 1527 C C . LEU A 1 185 ? 5.742 10.775 -17.752 1.00 88.38 185 LEU A C 1
ATOM 1529 O O . LEU A 1 185 ? 5.343 11.371 -18.754 1.00 88.38 185 LEU A O 1
ATOM 1533 N N . SER A 1 186 ? 5.302 11.082 -16.536 1.00 86.06 186 SER A N 1
ATOM 1534 C CA . SER A 1 186 ? 4.213 12.033 -16.297 1.00 86.06 186 SER A CA 1
ATOM 1535 C C . SER A 1 186 ? 4.631 13.501 -16.266 1.00 86.06 186 SER A C 1
ATOM 1537 O O . SER A 1 186 ? 3.824 14.371 -16.586 1.00 86.06 186 SER A O 1
ATOM 1539 N N . SER A 1 187 ? 5.879 13.802 -15.892 1.00 84.88 187 SER A N 1
ATOM 1540 C CA . SER A 1 187 ? 6.300 15.184 -15.660 1.00 84.88 187 SER A CA 1
ATOM 1541 C C . SER A 1 187 ? 6.354 15.988 -16.967 1.00 84.88 187 SER A C 1
ATOM 1543 O O . SER A 1 187 ? 7.141 15.646 -17.856 1.00 84.88 187 SER A O 1
ATOM 1545 N N . PRO A 1 188 ? 5.608 17.101 -17.111 1.00 85.19 188 PRO A N 1
ATOM 1546 C CA . PRO A 1 188 ? 5.641 17.917 -18.330 1.00 85.19 188 PRO A CA 1
ATOM 1547 C C . PRO A 1 188 ? 7.001 18.602 -18.550 1.00 85.19 188 PRO A C 1
ATOM 1549 O O . PRO A 1 188 ? 7.316 19.020 -19.661 1.00 85.19 188 PRO A O 1
ATOM 1552 N N . HIS A 1 189 ? 7.830 18.690 -17.505 1.00 86.31 189 HIS A N 1
ATOM 1553 C CA . HIS A 1 189 ? 9.161 19.296 -17.557 1.00 86.31 189 HIS A CA 1
ATOM 1554 C C . HIS A 1 189 ? 10.202 18.398 -18.238 1.00 86.31 189 HIS A C 1
ATOM 1556 O O . HIS A 1 189 ? 11.223 18.890 -18.724 1.00 86.31 189 HIS A O 1
ATOM 1562 N N . VAL A 1 190 ? 9.961 17.085 -18.294 1.00 85.81 190 VAL A N 1
ATOM 1563 C CA . VAL A 1 190 ? 10.872 16.137 -18.941 1.00 85.81 190 VAL A CA 1
ATOM 1564 C C . VAL A 1 190 ? 10.543 16.070 -20.429 1.00 85.81 190 VAL A C 1
ATOM 1566 O O . VAL A 1 190 ? 9.560 15.452 -20.830 1.00 85.81 190 VAL A O 1
ATOM 1569 N N . LYS A 1 191 ? 11.383 16.698 -21.259 1.00 83.44 191 LYS A N 1
ATOM 1570 C CA . LYS A 1 191 ? 11.224 16.691 -22.726 1.00 83.44 191 LYS A CA 1
ATOM 1571 C C . LYS A 1 191 ? 11.601 15.345 -23.350 1.00 83.44 191 LYS A C 1
ATOM 1573 O O . LYS A 1 191 ? 10.912 14.866 -24.242 1.00 83.44 191 LYS A O 1
ATOM 1578 N N . ASN A 1 192 ? 12.682 14.738 -22.859 1.00 88.50 192 ASN A N 1
ATOM 1579 C CA . ASN A 1 192 ? 13.191 13.454 -23.336 1.00 88.50 192 ASN A CA 1
ATOM 1580 C C . ASN A 1 192 ? 12.868 12.378 -22.305 1.00 88.50 192 ASN A C 1
ATOM 1582 O O . ASN A 1 192 ? 13.580 12.238 -21.314 1.00 88.50 192 ASN A O 1
ATOM 1586 N N . LYS A 1 193 ? 11.769 11.662 -22.534 1.00 90.06 193 LYS A N 1
ATOM 1587 C CA . LYS A 1 193 ? 11.302 10.583 -21.661 1.00 90.06 193 LYS A CA 1
ATOM 1588 C C . LYS A 1 193 ? 12.232 9.377 -21.733 1.00 90.06 193 LYS A C 1
ATOM 1590 O O . LYS A 1 193 ? 12.750 9.062 -22.806 1.00 90.06 193 LYS A O 1
ATOM 1595 N N . MET A 1 194 ? 12.389 8.675 -20.615 1.00 90.88 194 MET A N 1
ATOM 1596 C CA . MET A 1 194 ? 13.183 7.453 -20.550 1.00 90.88 194 MET A CA 1
ATOM 1597 C C . MET A 1 194 ? 12.615 6.394 -21.500 1.00 90.88 194 MET A C 1
ATOM 1599 O O . MET A 1 194 ? 11.458 5.978 -21.387 1.00 90.88 194 MET A O 1
ATOM 1603 N N . SER A 1 195 ? 13.440 5.921 -22.433 1.00 93.62 195 SER A N 1
ATOM 1604 C CA . SER A 1 195 ? 13.060 4.831 -23.331 1.00 93.62 195 SER A CA 1
ATOM 1605 C C . SER A 1 195 ? 13.050 3.483 -22.603 1.00 93.62 195 SER A C 1
ATOM 1607 O O . SER A 1 195 ? 13.789 3.269 -21.639 1.00 93.62 195 SER A O 1
ATOM 1609 N N . LYS A 1 196 ? 12.279 2.516 -23.118 1.00 93.12 196 LYS A N 1
ATOM 1610 C CA . LYS A 1 196 ? 12.254 1.137 -22.596 1.00 93.12 196 LYS A CA 1
ATOM 1611 C C . LYS A 1 196 ? 13.654 0.529 -22.476 1.00 93.12 196 LYS A C 1
ATOM 1613 O O . LYS A 1 196 ? 13.987 -0.093 -21.472 1.00 93.12 196 LYS A O 1
ATOM 1618 N N . ARG A 1 197 ? 14.504 0.757 -23.483 1.00 92.75 197 ARG A N 1
ATOM 1619 C CA . ARG A 1 197 ? 15.890 0.264 -23.509 1.00 92.75 197 ARG A CA 1
ATOM 1620 C C . ARG A 1 197 ? 16.741 0.879 -22.396 1.00 92.75 197 ARG A C 1
ATOM 1622 O O . ARG A 1 197 ? 17.544 0.181 -21.782 1.00 92.75 197 ARG A O 1
ATOM 1629 N N . GLU A 1 198 ? 16.583 2.175 -22.139 1.00 92.38 198 GLU A N 1
ATOM 1630 C CA . GLU A 1 198 ? 17.292 2.852 -21.050 1.00 92.38 198 GLU A CA 1
ATOM 1631 C C . GLU A 1 198 ? 16.822 2.366 -19.685 1.00 92.38 198 GLU A C 1
ATOM 1633 O O . GLU A 1 198 ? 17.666 2.097 -18.831 1.00 92.38 198 GLU A O 1
ATOM 1638 N N . PHE A 1 199 ? 15.512 2.183 -19.507 1.00 93.19 199 PHE A N 1
ATOM 1639 C CA . PHE A 1 199 ? 14.945 1.635 -18.279 1.00 93.19 199 PHE A CA 1
ATOM 1640 C C . PHE A 1 199 ? 15.497 0.238 -17.980 1.00 93.19 199 PHE A C 1
ATOM 1642 O O . PHE A 1 199 ? 16.080 0.033 -16.918 1.00 93.19 199 PHE A O 1
ATOM 1649 N N . ILE A 1 200 ? 15.431 -0.688 -18.946 1.00 92.44 200 ILE A N 1
ATOM 1650 C CA . ILE A 1 200 ? 15.968 -2.052 -18.792 1.00 92.44 200 ILE A CA 1
ATOM 1651 C C . ILE A 1 200 ? 17.448 -2.012 -18.395 1.00 92.44 200 ILE A C 1
ATOM 1653 O O . ILE A 1 200 ? 17.858 -2.670 -17.436 1.00 92.44 200 ILE A O 1
ATOM 1657 N N . ARG A 1 201 ? 18.251 -1.194 -19.086 1.00 91.31 201 ARG A N 1
ATOM 1658 C CA . ARG A 1 201 ? 19.680 -1.041 -18.789 1.00 91.31 201 ARG A CA 1
ATOM 1659 C C . ARG A 1 201 ? 19.925 -0.514 -17.372 1.00 91.31 201 ARG A C 1
ATOM 1661 O O . ARG A 1 201 ? 20.818 -1.017 -16.694 1.00 91.31 201 ARG A O 1
ATOM 1668 N N . ASN A 1 202 ? 19.182 0.501 -16.936 1.00 91.25 202 ASN A N 1
ATOM 1669 C CA . ASN A 1 202 ? 19.365 1.122 -15.624 1.00 91.25 202 ASN A CA 1
ATOM 1670 C C . ASN A 1 202 ? 18.931 0.177 -14.496 1.00 91.25 202 ASN A C 1
ATOM 1672 O O . ASN A 1 202 ? 19.677 -0.023 -13.539 1.00 91.25 202 ASN A O 1
ATOM 1676 N N . THR A 1 203 ? 17.773 -0.465 -14.637 1.00 89.25 203 THR A N 1
ATOM 1677 C CA . THR A 1 203 ? 17.226 -1.373 -13.627 1.00 89.25 203 THR A CA 1
ATOM 1678 C C . THR A 1 203 ? 18.070 -2.635 -13.465 1.00 89.25 203 THR A C 1
ATOM 1680 O O . THR A 1 203 ? 18.314 -3.045 -12.337 1.00 89.25 203 THR A O 1
ATOM 1683 N N . ARG A 1 204 ? 18.613 -3.212 -14.547 1.00 88.44 204 ARG A N 1
ATOM 1684 C CA . ARG A 1 204 ? 19.508 -4.386 -14.451 1.00 88.44 204 ARG A CA 1
ATOM 1685 C C . ARG A 1 204 ? 20.852 -4.092 -13.787 1.00 88.44 204 ARG A C 1
ATOM 1687 O O . ARG A 1 204 ? 21.466 -4.997 -13.230 1.00 88.44 204 ARG A O 1
ATOM 1694 N N . ARG A 1 205 ? 21.323 -2.841 -13.837 1.00 84.12 205 ARG A N 1
ATOM 1695 C CA . ARG A 1 205 ? 22.515 -2.424 -13.079 1.00 84.12 205 ARG A CA 1
ATOM 1696 C C . ARG A 1 205 ? 22.239 -2.374 -11.578 1.00 84.12 205 ARG A C 1
ATOM 1698 O O . ARG A 1 205 ? 23.146 -2.644 -10.801 1.00 84.12 205 ARG A O 1
ATOM 1705 N N . ALA A 1 206 ? 21.013 -2.024 -11.194 1.00 82.44 206 ALA A N 1
ATOM 1706 C CA . ALA A 1 206 ? 20.613 -1.870 -9.801 1.00 82.44 206 ALA A CA 1
ATOM 1707 C C . ALA A 1 206 ? 20.120 -3.186 -9.169 1.00 82.44 206 ALA A C 1
ATOM 1709 O O . ALA A 1 206 ? 20.367 -3.426 -7.992 1.00 82.44 206 ALA A O 1
ATOM 1710 N N . ALA A 1 207 ? 19.457 -4.047 -9.943 1.00 82.06 207 ALA A N 1
ATOM 1711 C CA . ALA A 1 207 ? 18.964 -5.346 -9.504 1.00 82.06 207 ALA A CA 1
ATOM 1712 C C . ALA A 1 207 ? 19.517 -6.455 -10.411 1.00 82.06 207 ALA A C 1
ATOM 1714 O O . ALA A 1 207 ? 19.119 -6.607 -11.570 1.00 82.06 207 ALA A O 1
ATOM 1715 N N . GLN A 1 208 ? 20.470 -7.216 -9.873 1.00 75.00 208 GLN A N 1
ATOM 1716 C CA . GLN A 1 208 ? 21.110 -8.323 -10.579 1.00 75.00 208 GLN A CA 1
ATOM 1717 C C . GLN A 1 208 ? 20.170 -9.540 -10.651 1.00 75.00 208 GLN A C 1
ATOM 1719 O O . GLN A 1 208 ? 19.279 -9.694 -9.821 1.00 75.00 208 GLN A O 1
ATOM 1724 N N . ASN A 1 209 ? 20.383 -10.414 -11.640 1.00 78.19 209 ASN A N 1
ATOM 1725 C CA . ASN A 1 209 ? 19.646 -11.675 -11.845 1.00 78.19 209 ASN A CA 1
ATOM 1726 C C . ASN A 1 209 ? 18.168 -11.556 -12.263 1.00 78.19 209 ASN A C 1
ATOM 1728 O O . ASN A 1 209 ? 17.425 -12.526 -12.165 1.00 78.19 209 ASN A O 1
ATOM 1732 N N . ILE A 1 210 ? 17.745 -10.407 -12.797 1.00 82.62 210 ILE A N 1
ATOM 1733 C CA . ILE A 1 210 ? 16.394 -10.228 -13.349 1.00 82.62 210 ILE A CA 1
ATOM 1734 C C . ILE A 1 210 ? 16.431 -10.297 -14.882 1.00 82.62 210 ILE A C 1
ATOM 1736 O O . ILE A 1 210 ? 17.300 -9.690 -15.520 1.00 82.62 210 ILE A O 1
ATOM 1740 N N . SER A 1 211 ? 15.476 -11.027 -15.470 1.00 86.31 211 SER A N 1
ATOM 1741 C CA . SER A 1 211 ? 15.303 -11.133 -16.926 1.00 86.31 211 SER A CA 1
ATOM 1742 C C . SER A 1 211 ? 14.965 -9.781 -17.568 1.00 86.31 211 SER A C 1
ATOM 1744 O O . SER A 1 211 ? 14.170 -9.006 -17.030 1.00 86.31 211 SER A O 1
ATOM 1746 N N . GLU A 1 212 ? 15.535 -9.516 -18.748 1.00 88.56 212 GLU A N 1
ATOM 1747 C CA . GLU A 1 212 ? 15.225 -8.326 -19.553 1.00 88.56 212 GLU A CA 1
ATOM 1748 C C . GLU A 1 212 ? 13.749 -8.255 -19.933 1.00 88.56 212 GLU A C 1
ATOM 1750 O O . GLU A 1 212 ? 13.161 -7.176 -19.857 1.00 88.56 212 GLU A O 1
ATOM 1755 N N . ASP A 1 213 ? 13.140 -9.396 -20.259 1.00 89.56 213 ASP A N 1
ATOM 1756 C CA . ASP A 1 213 ? 11.727 -9.468 -20.632 1.00 89.56 213 ASP A CA 1
ATOM 1757 C C . ASP A 1 213 ? 10.836 -9.030 -19.470 1.00 89.56 213 ASP A C 1
ATOM 1759 O O . ASP A 1 213 ? 9.931 -8.214 -19.641 1.00 89.56 213 ASP A O 1
ATOM 1763 N N . PHE A 1 214 ? 11.146 -9.492 -18.253 1.00 88.69 214 PHE A N 1
ATOM 1764 C CA . PHE A 1 214 ? 10.404 -9.106 -17.056 1.00 88.69 214 PHE A CA 1
ATOM 1765 C C . PHE A 1 214 ? 10.483 -7.594 -16.814 1.00 88.69 214 PHE A C 1
ATOM 1767 O O . PHE A 1 214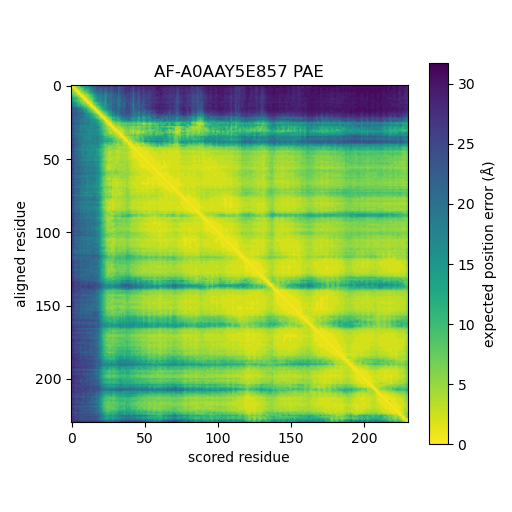 ? 9.453 -6.946 -16.644 1.00 88.69 214 PHE A O 1
ATOM 1774 N N . VAL A 1 215 ? 11.685 -7.008 -16.865 1.00 90.62 215 VAL A N 1
ATOM 1775 C CA . VAL A 1 215 ? 11.868 -5.554 -16.702 1.00 90.62 215 VAL A CA 1
ATOM 1776 C C . VAL A 1 215 ? 11.189 -4.775 -17.833 1.00 90.62 215 VAL A C 1
ATOM 1778 O O . VAL A 1 215 ? 10.594 -3.722 -17.597 1.00 90.62 215 VAL A O 1
ATOM 1781 N N . GLY A 1 216 ? 11.216 -5.307 -19.054 1.00 92.31 216 GLY A N 1
ATOM 1782 C CA . GLY A 1 216 ? 10.493 -4.756 -20.191 1.00 92.31 216 GLY A CA 1
ATOM 1783 C C . GLY A 1 216 ? 8.982 -4.712 -19.958 1.00 92.31 216 GLY A C 1
ATOM 1784 O O . GLY A 1 216 ? 8.366 -3.678 -20.208 1.00 92.31 216 GLY A O 1
ATOM 1785 N N . HIS A 1 217 ? 8.398 -5.783 -19.419 1.00 92.50 217 HIS A N 1
ATOM 1786 C CA . HIS A 1 217 ? 6.978 -5.823 -19.063 1.00 92.50 217 HIS A CA 1
ATOM 1787 C C . HIS A 1 217 ? 6.616 -4.841 -17.945 1.00 92.50 217 HIS A C 1
ATOM 1789 O O . HIS A 1 217 ? 5.522 -4.274 -17.960 1.00 92.50 217 HIS A O 1
ATOM 1795 N N . LEU A 1 218 ? 7.525 -4.598 -16.993 1.00 92.69 218 LEU A N 1
ATOM 1796 C CA . LEU A 1 218 ? 7.323 -3.556 -15.986 1.00 92.69 218 LEU A CA 1
ATOM 1797 C C . LEU A 1 218 ? 7.205 -2.171 -16.643 1.00 92.69 218 LEU A C 1
ATOM 1799 O O . LEU A 1 218 ? 6.276 -1.432 -16.322 1.00 92.69 218 LEU A O 1
ATOM 1803 N N . TYR A 1 219 ? 8.096 -1.844 -17.589 1.00 93.44 219 TYR A N 1
ATOM 1804 C CA . TYR A 1 219 ? 8.042 -0.582 -18.337 1.00 93.44 219 TYR A CA 1
ATOM 1805 C C . TYR A 1 219 ? 6.729 -0.434 -19.105 1.00 93.44 219 TYR A C 1
ATOM 1807 O O . TYR A 1 219 ? 6.055 0.586 -18.968 1.00 93.44 219 TYR A O 1
ATOM 1815 N N . ASP A 1 220 ? 6.350 -1.457 -19.877 1.00 93.12 220 ASP A N 1
ATOM 1816 C CA . ASP A 1 220 ? 5.132 -1.427 -20.694 1.00 93.12 220 ASP A CA 1
ATOM 1817 C C . ASP A 1 220 ? 3.897 -1.175 -19.825 1.00 93.12 220 ASP A C 1
ATOM 1819 O O . ASP A 1 220 ? 3.021 -0.392 -20.184 1.00 93.12 220 ASP A O 1
ATOM 1823 N N . ASN A 1 221 ? 3.845 -1.784 -18.640 1.00 93.38 221 ASN A N 1
ATOM 1824 C CA . ASN A 1 221 ? 2.748 -1.581 -17.708 1.00 93.38 221 ASN A CA 1
ATOM 1825 C C . ASN A 1 221 ? 2.678 -0.135 -17.176 1.00 93.38 221 ASN A C 1
ATOM 1827 O O . ASN A 1 221 ? 1.579 0.414 -17.076 1.00 93.38 221 ASN A O 1
ATOM 1831 N N . ILE A 1 222 ? 3.809 0.504 -16.849 1.00 91.62 222 ILE A N 1
ATOM 1832 C CA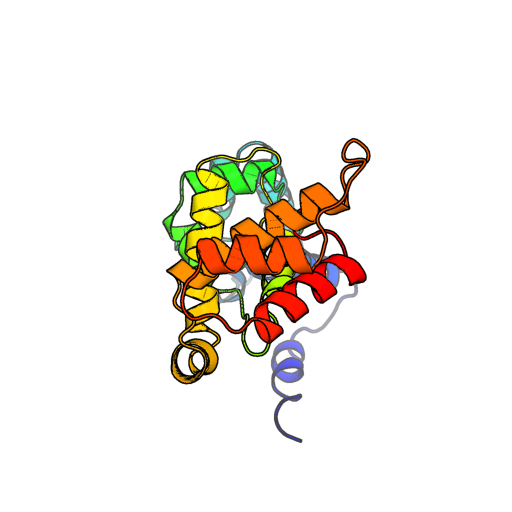 . ILE A 1 222 ? 3.812 1.923 -16.444 1.00 91.62 222 ILE A CA 1
ATOM 1833 C C . ILE A 1 222 ? 3.417 2.822 -17.612 1.00 91.62 222 ILE A C 1
ATOM 1835 O O . ILE A 1 222 ? 2.608 3.727 -17.432 1.00 91.62 222 ILE A O 1
ATOM 1839 N N . TYR A 1 223 ? 3.941 2.547 -18.803 1.00 88.88 223 TYR A N 1
ATOM 1840 C CA . TYR A 1 223 ? 3.657 3.326 -20.000 1.00 88.88 223 TYR A CA 1
ATOM 1841 C C . TYR A 1 223 ? 2.172 3.276 -20.398 1.00 88.88 223 TYR A C 1
ATOM 1843 O O . TYR A 1 223 ? 1.601 4.301 -20.756 1.00 88.88 223 TYR A O 1
ATOM 1851 N N . LEU A 1 224 ? 1.536 2.102 -20.304 1.00 88.06 224 LEU A N 1
ATOM 1852 C CA . LEU A 1 224 ? 0.141 1.901 -20.711 1.00 88.06 224 LEU A CA 1
ATOM 1853 C C . LEU A 1 224 ? -0.881 2.342 -19.655 1.00 88.06 224 LEU A C 1
ATOM 1855 O O . LEU A 1 224 ? -1.913 2.904 -20.008 1.00 88.06 224 LEU A O 1
ATOM 1859 N N . ILE A 1 225 ? -0.631 2.054 -18.373 1.00 85.81 225 ILE A N 1
ATOM 1860 C CA . ILE A 1 225 ? -1.603 2.307 -17.292 1.00 85.81 225 ILE A CA 1
ATOM 1861 C C . ILE A 1 225 ? -1.383 3.684 -16.648 1.00 85.81 225 ILE A C 1
ATOM 1863 O O . ILE A 1 225 ? -2.325 4.292 -16.145 1.00 85.81 225 ILE A O 1
ATOM 1867 N N . GLY A 1 226 ? -0.150 4.192 -16.659 1.00 78.19 226 GLY A N 1
ATOM 1868 C CA . GLY A 1 226 ? 0.205 5.473 -16.059 1.00 78.19 226 GLY A CA 1
ATOM 1869 C C . GLY A 1 226 ? 0.688 5.367 -14.609 1.00 78.19 226 GLY A C 1
ATOM 1870 O O . GLY A 1 226 ? 1.254 4.350 -14.187 1.00 78.19 226 GLY A O 1
ATOM 1871 N N . HIS A 1 227 ? 0.505 6.465 -13.869 1.00 76.81 227 HIS A N 1
ATOM 1872 C CA . HIS A 1 227 ? 1.168 6.762 -12.594 1.00 76.81 227 HIS A CA 1
ATOM 1873 C C . HIS A 1 227 ? 1.050 5.654 -11.537 1.00 76.81 227 HIS A C 1
ATOM 1875 O O . HIS A 1 227 ? 0.021 4.987 -11.419 1.00 76.81 227 HIS A O 1
ATOM 1881 N N . VAL A 1 228 ? 2.120 5.468 -10.757 1.00 73.94 228 VAL A N 1
ATOM 1882 C CA . VAL A 1 228 ? 2.176 4.469 -9.674 1.00 73.94 228 VAL A CA 1
ATOM 1883 C C . VAL A 1 228 ? 1.840 5.083 -8.318 1.00 73.94 228 VAL A C 1
ATOM 1885 O O . VAL A 1 228 ? 1.073 4.511 -7.551 1.00 73.94 228 VAL A O 1
ATOM 1888 N N . ALA A 1 229 ? 2.407 6.257 -8.059 1.00 63.25 229 ALA A N 1
ATOM 1889 C CA . ALA A 1 229 ? 2.171 7.089 -6.889 1.00 63.25 229 ALA A CA 1
ATOM 1890 C C . ALA A 1 229 ? 1.651 8.436 -7.399 1.00 63.25 229 ALA A C 1
ATOM 1892 O O . ALA A 1 229 ? 2.422 9.163 -8.024 1.00 63.25 229 ALA A O 1
ATOM 1893 N N . ALA A 1 230 ? 0.349 8.687 -7.268 1.00 48.47 230 ALA A N 1
ATOM 1894 C CA . ALA A 1 230 ? -0.287 9.953 -7.633 1.00 48.47 230 ALA A CA 1
ATOM 1895 C C . ALA A 1 230 ? -0.451 10.829 -6.392 1.00 48.47 230 ALA A C 1
ATOM 1897 O O . ALA A 1 230 ? -0.743 10.241 -5.324 1.00 48.47 230 ALA A O 1
#